Protein AF-A0A819ZE96-F1 (afdb_monomer_lite)

Sequence (297 aa):
MFPPDQVFGDEEMHATVRQNCMDYIVKNADFFRSYITEDFDHYVTRKRRQHCHGNHIEMIALSELYNRPIEVYEYSIEPINIVHGMYKTDNEPIRLSYHCGVHYNSIIDPWRPTAGHGLGFPDLEPGRAQESLIRTAVRQSEESHIERAMLDDKIAATDWEATQEELIQQVARESYLQWLCDANQQHKDNKTMPSSSSSPTSATTYERTANSNHGSSPRNLLPLRLDERKDCEFALPFNYECDPSSNPDLDDDDDSLMRQVLAISQIEYVETLKKQQKPPKSDDPDEPSSSSDTHLL

Organism: NCBI:txid392033

Radius of gyration: 46.24 Å; chains: 1; bounding box: 94×75×125 Å

Structure (mmCIF, N/CA/C/O backbone):
data_AF-A0A819ZE96-F1
#
_entry.id   AF-A0A819ZE96-F1
#
loop_
_atom_site.group_PDB
_atom_site.id
_atom_site.type_symbol
_atom_site.label_atom_id
_atom_site.label_alt_id
_atom_site.label_comp_id
_atom_site.label_asym_id
_atom_site.label_entity_id
_atom_site.label_seq_id
_atom_site.pdbx_PDB_ins_code
_atom_site.Cartn_x
_atom_site.Cartn_y
_atom_site.Cartn_z
_atom_site.occupancy
_atom_site.B_iso_or_equiv
_atom_site.auth_seq_id
_atom_site.auth_comp_id
_atom_site.auth_asym_id
_atom_site.auth_atom_id
_atom_site.pdbx_PDB_model_num
ATOM 1 N N . MET A 1 1 ? 17.474 2.505 -5.961 1.00 63.16 1 MET A N 1
ATOM 2 C CA . MET A 1 1 ? 16.608 1.399 -5.488 1.00 63.16 1 MET A CA 1
ATOM 3 C C . MET A 1 1 ? 15.182 1.906 -5.591 1.00 63.16 1 MET A C 1
ATOM 5 O O . MET A 1 1 ? 15.016 3.106 -5.431 1.00 63.16 1 MET A O 1
ATOM 9 N N . PHE A 1 2 ? 14.197 1.079 -5.939 1.00 77.75 2 PHE A N 1
ATOM 10 C CA . PHE A 1 2 ? 12.810 1.554 -5.983 1.00 77.75 2 PHE A CA 1
ATOM 11 C C . PHE A 1 2 ? 12.273 1.666 -4.545 1.00 77.75 2 PHE A C 1
ATOM 13 O O . PHE A 1 2 ? 12.430 0.687 -3.804 1.00 77.75 2 PHE A O 1
ATOM 20 N N . PRO A 1 3 ? 11.709 2.814 -4.130 1.00 79.50 3 PRO A N 1
ATOM 21 C CA . PRO A 1 3 ? 11.177 2.980 -2.783 1.00 79.50 3 PRO A CA 1
ATOM 22 C C . PRO A 1 3 ? 9.829 2.239 -2.623 1.00 79.50 3 PRO A C 1
ATOM 24 O O . PRO A 1 3 ? 8.888 2.518 -3.371 1.00 79.50 3 PRO A O 1
ATOM 27 N N . PRO A 1 4 ? 9.728 1.258 -1.704 1.00 86.00 4 PRO A N 1
ATOM 28 C CA . PRO A 1 4 ? 8.550 0.431 -1.461 1.00 86.00 4 PRO A CA 1
ATOM 29 C C . PRO A 1 4 ? 7.445 1.200 -0.739 1.00 86.00 4 PRO A C 1
ATOM 31 O O . PRO A 1 4 ? 6.301 0.762 -0.800 1.00 86.00 4 PRO A O 1
ATOM 34 N N . ASP A 1 5 ? 7.746 2.344 -0.119 1.00 85.06 5 ASP A N 1
ATOM 35 C CA . ASP A 1 5 ? 6.827 3.127 0.718 1.00 85.06 5 ASP A CA 1
ATOM 36 C C . ASP A 1 5 ? 5.534 3.478 -0.026 1.00 85.06 5 ASP A C 1
ATOM 38 O O . ASP A 1 5 ? 4.445 3.452 0.532 1.00 85.06 5 ASP A O 1
ATOM 42 N N . GLN A 1 6 ? 5.631 3.742 -1.330 1.00 85.69 6 GLN A N 1
ATOM 43 C CA . GLN A 1 6 ? 4.481 4.073 -2.181 1.00 85.69 6 GLN A CA 1
ATOM 44 C C . GLN A 1 6 ? 3.534 2.890 -2.425 1.00 85.69 6 GLN A C 1
ATOM 46 O O . GLN A 1 6 ? 2.388 3.086 -2.836 1.00 85.69 6 GLN A O 1
ATOM 51 N N . VAL A 1 7 ? 4.018 1.663 -2.233 1.00 85.25 7 VAL A N 1
ATOM 52 C CA . VAL A 1 7 ? 3.278 0.421 -2.479 1.00 85.25 7 VAL A CA 1
ATOM 53 C C . VAL A 1 7 ? 2.862 -0.219 -1.161 1.00 85.25 7 VAL A C 1
ATOM 55 O O . VAL A 1 7 ? 1.693 -0.546 -0.993 1.00 85.25 7 VAL A O 1
ATOM 58 N N . PHE A 1 8 ? 3.794 -0.369 -0.224 1.00 83.19 8 PHE A N 1
ATOM 59 C CA . PHE A 1 8 ? 3.584 -1.074 1.039 1.00 83.19 8 PHE A CA 1
ATOM 60 C C . PHE A 1 8 ? 3.418 -0.145 2.246 1.00 83.19 8 PHE A C 1
ATOM 62 O O . PHE A 1 8 ? 2.926 -0.596 3.272 1.00 83.19 8 PHE A O 1
ATOM 69 N N . GLY A 1 9 ? 3.783 1.136 2.137 1.00 84.06 9 GLY A N 1
ATOM 70 C CA . GLY A 1 9 ? 3.805 2.055 3.282 1.00 84.06 9 GLY A CA 1
ATOM 71 C C . GLY A 1 9 ? 4.975 1.827 4.244 1.00 84.06 9 GLY A C 1
ATOM 72 O O . GLY A 1 9 ? 4.993 2.431 5.309 1.00 84.06 9 GLY A O 1
ATOM 73 N N . ASP A 1 10 ? 5.928 0.969 3.872 1.00 82.88 10 ASP A N 1
ATOM 74 C CA . ASP A 1 10 ? 7.059 0.550 4.700 1.00 82.88 10 ASP A CA 1
ATOM 75 C C . ASP A 1 10 ? 8.340 0.495 3.855 1.00 82.88 10 ASP A C 1
ATOM 77 O O . ASP A 1 10 ? 8.364 -0.183 2.819 1.00 82.88 10 ASP A O 1
ATOM 81 N N . GLU A 1 11 ? 9.382 1.197 4.310 1.00 84.44 11 GLU A N 1
ATOM 82 C CA . GLU A 1 11 ? 10.692 1.279 3.659 1.00 84.44 11 GLU A CA 1
ATOM 83 C C . GLU A 1 11 ? 11.474 -0.036 3.736 1.00 84.44 11 GLU A C 1
ATOM 85 O O . GLU A 1 11 ? 12.235 -0.363 2.828 1.00 84.44 11 GLU A O 1
ATOM 90 N N . GLU A 1 12 ? 11.243 -0.885 4.736 1.00 86.50 12 GLU A N 1
ATOM 91 C CA . GLU A 1 12 ? 12.019 -2.119 4.903 1.00 86.50 12 GLU A CA 1
ATOM 92 C C . GLU A 1 12 ? 11.686 -3.183 3.835 1.00 86.50 12 GLU A C 1
ATOM 94 O O . GLU A 1 12 ? 12.474 -4.094 3.550 1.00 86.50 12 GLU A O 1
ATOM 99 N N . MET A 1 13 ? 10.565 -3.015 3.124 1.00 87.25 13 MET A N 1
ATOM 100 C CA . MET A 1 13 ? 10.035 -3.963 2.136 1.00 87.25 13 MET A CA 1
ATOM 101 C C . MET A 1 13 ? 10.738 -3.936 0.765 1.00 87.25 13 MET A C 1
ATOM 103 O O . MET A 1 13 ? 10.282 -4.568 -0.198 1.00 87.25 13 MET A O 1
ATOM 107 N N . HIS A 1 14 ? 11.887 -3.262 0.641 1.00 88.44 14 HIS A N 1
ATOM 108 C CA . HIS A 1 14 ? 12.635 -3.193 -0.618 1.00 88.44 14 HIS A CA 1
ATOM 109 C C . HIS A 1 14 ? 13.053 -4.574 -1.163 1.00 88.44 14 HIS A C 1
ATOM 111 O O . HIS A 1 14 ? 13.121 -4.761 -2.383 1.00 88.44 14 HIS A O 1
ATOM 117 N N . ALA A 1 15 ? 13.383 -5.528 -0.281 1.00 90.75 15 ALA A N 1
ATOM 118 C CA . ALA A 1 15 ? 13.793 -6.877 -0.684 1.00 90.75 15 ALA A CA 1
ATOM 119 C C . ALA A 1 15 ? 12.651 -7.605 -1.412 1.00 90.75 15 ALA A C 1
ATOM 121 O O . ALA A 1 15 ? 12.851 -8.168 -2.490 1.00 90.75 15 ALA A O 1
ATOM 122 N N . THR A 1 16 ? 11.438 -7.491 -0.871 1.00 91.06 16 THR A N 1
ATOM 123 C CA . THR A 1 16 ? 10.211 -8.058 -1.435 1.00 91.06 16 THR A CA 1
ATOM 124 C C . THR A 1 16 ? 9.883 -7.439 -2.791 1.00 91.06 16 THR A C 1
ATOM 126 O O . THR A 1 16 ? 9.687 -8.165 -3.764 1.00 91.06 16 THR A O 1
ATOM 129 N N . VAL A 1 17 ? 9.913 -6.102 -2.909 1.00 91.44 17 VAL A N 1
ATOM 130 C CA . VAL A 1 17 ? 9.699 -5.413 -4.200 1.00 91.44 17 VAL A CA 1
ATOM 131 C C . VAL A 1 17 ? 10.695 -5.895 -5.251 1.00 91.44 17 VAL A C 1
ATOM 133 O O . VAL A 1 17 ? 10.320 -6.161 -6.393 1.00 91.44 17 VAL A O 1
ATOM 136 N N . ARG A 1 18 ? 11.972 -6.019 -4.875 1.00 92.88 18 ARG A N 1
ATOM 137 C CA . ARG A 1 18 ? 13.033 -6.475 -5.777 1.00 92.88 18 ARG A CA 1
ATOM 138 C C . ARG A 1 18 ? 12.781 -7.898 -6.260 1.00 92.88 18 ARG A C 1
ATOM 140 O O . ARG A 1 18 ? 12.931 -8.161 -7.452 1.00 92.88 18 ARG A O 1
ATOM 147 N N . GLN A 1 19 ? 12.419 -8.800 -5.353 1.00 93.12 19 GLN A N 1
ATOM 148 C CA . GLN A 1 19 ? 12.125 -10.184 -5.699 1.00 93.12 19 GLN A CA 1
ATOM 149 C C . GLN A 1 19 ? 10.936 -10.266 -6.657 1.00 93.12 19 GLN A C 1
ATOM 151 O O . GLN A 1 19 ? 11.085 -10.812 -7.749 1.00 93.12 19 GLN A O 1
ATOM 156 N N . ASN A 1 20 ? 9.829 -9.604 -6.319 1.00 93.25 20 ASN A N 1
ATOM 157 C CA . ASN A 1 20 ? 8.621 -9.582 -7.141 1.00 93.25 20 ASN A CA 1
ATOM 158 C C . ASN A 1 20 ? 8.875 -8.984 -8.536 1.00 93.25 20 ASN A C 1
ATOM 160 O O . ASN A 1 20 ? 8.393 -9.510 -9.537 1.00 93.25 20 ASN A O 1
ATOM 164 N N . CYS A 1 21 ? 9.675 -7.915 -8.621 1.00 94.00 21 CYS A N 1
ATOM 165 C CA . CYS A 1 21 ? 10.073 -7.302 -9.890 1.00 94.00 21 CYS A CA 1
ATOM 166 C C . CYS A 1 21 ? 10.830 -8.290 -10.787 1.00 94.00 21 CYS A C 1
ATOM 168 O O . CYS A 1 21 ? 10.504 -8.451 -11.961 1.00 94.00 21 CYS A O 1
ATOM 170 N N . MET A 1 22 ? 11.826 -8.986 -10.233 1.00 94.81 22 MET A N 1
ATOM 171 C CA . MET A 1 22 ? 12.619 -9.949 -11.000 1.00 94.81 22 MET A CA 1
ATOM 172 C C . MET A 1 22 ? 11.807 -11.187 -11.381 1.00 94.81 22 MET A C 1
ATOM 174 O O . MET A 1 22 ? 11.976 -11.703 -12.481 1.00 94.81 22 MET A O 1
ATOM 178 N N . ASP A 1 23 ? 10.905 -11.642 -10.512 1.00 95.75 23 ASP A N 1
ATOM 179 C CA . ASP A 1 23 ? 9.973 -12.731 -10.816 1.00 95.75 23 ASP A CA 1
ATOM 180 C C . ASP A 1 23 ? 9.037 -12.351 -11.976 1.00 95.75 23 ASP A C 1
ATOM 182 O O . ASP A 1 23 ? 8.816 -13.157 -12.881 1.00 95.75 23 ASP A O 1
ATOM 186 N N . TYR A 1 24 ? 8.558 -11.102 -12.011 1.00 94.62 24 TYR A N 1
ATOM 187 C CA . TYR A 1 24 ? 7.750 -10.580 -13.115 1.00 94.62 24 TYR A CA 1
ATOM 188 C C . TYR A 1 24 ? 8.525 -10.511 -14.437 1.00 94.62 24 TYR A C 1
ATOM 190 O O . TYR A 1 24 ? 8.010 -10.922 -15.480 1.00 94.62 24 TYR A O 1
ATOM 198 N N . ILE A 1 25 ? 9.772 -10.033 -14.399 1.00 94.38 25 ILE A N 1
ATOM 199 C CA . ILE A 1 25 ? 10.642 -9.962 -15.582 1.00 94.38 25 ILE A CA 1
ATOM 200 C C . ILE A 1 25 ? 10.912 -11.364 -16.137 1.00 94.38 25 ILE A C 1
ATOM 202 O O . ILE A 1 25 ? 10.824 -11.567 -17.344 1.00 94.38 25 ILE A O 1
ATOM 206 N N . VAL A 1 26 ? 11.193 -12.343 -15.269 1.00 96.00 26 VAL A N 1
ATOM 207 C CA . VAL A 1 26 ? 11.397 -13.746 -15.670 1.00 96.00 26 VAL A CA 1
ATOM 208 C C . VAL A 1 26 ? 10.125 -14.339 -16.272 1.00 96.00 26 VAL A C 1
ATOM 210 O O . VAL A 1 26 ? 10.192 -15.024 -17.290 1.00 96.00 26 VAL A O 1
ATOM 213 N N . LYS A 1 27 ? 8.957 -14.050 -15.690 1.00 95.88 27 LYS A N 1
ATOM 214 C CA . LYS A 1 27 ? 7.668 -14.525 -16.209 1.00 95.88 27 LYS A CA 1
ATOM 215 C C . LYS A 1 27 ? 7.363 -13.990 -17.613 1.00 95.88 27 LYS A C 1
ATOM 217 O O . LYS A 1 27 ? 6.751 -14.698 -18.403 1.00 95.88 27 LYS A O 1
ATOM 222 N N . ASN A 1 28 ? 7.807 -12.772 -17.923 1.00 93.75 28 ASN A N 1
ATOM 223 C CA . ASN A 1 28 ? 7.604 -12.108 -19.213 1.00 93.75 28 ASN A CA 1
ATOM 224 C C . ASN A 1 28 ? 8.921 -11.965 -20.000 1.00 93.75 28 ASN A C 1
ATOM 226 O O . ASN A 1 28 ? 9.148 -10.957 -20.675 1.00 93.75 28 ASN A O 1
ATOM 230 N N . ALA A 1 29 ? 9.805 -12.965 -19.899 1.00 94.00 29 ALA A N 1
ATOM 231 C CA . ALA A 1 29 ? 11.161 -12.900 -20.444 1.00 94.00 29 ALA A CA 1
ATOM 232 C C . ALA A 1 29 ? 11.197 -12.546 -21.938 1.00 94.00 29 ALA A C 1
ATOM 234 O O . ALA A 1 29 ? 12.055 -11.770 -22.349 1.00 94.00 29 ALA A O 1
ATOM 235 N N . ASP A 1 30 ? 10.250 -13.047 -22.736 1.00 92.94 30 ASP A N 1
ATOM 236 C CA . ASP A 1 30 ? 10.189 -12.797 -24.182 1.00 92.94 30 ASP A CA 1
ATOM 237 C C . ASP A 1 30 ? 10.106 -11.303 -24.525 1.00 92.94 30 ASP A C 1
ATOM 239 O O . ASP A 1 30 ? 10.733 -10.854 -25.483 1.00 92.94 30 ASP A O 1
ATOM 243 N N . PHE A 1 31 ? 9.385 -10.522 -23.714 1.00 92.06 31 PHE A N 1
ATOM 244 C CA . PHE A 1 31 ? 9.276 -9.074 -23.880 1.00 92.06 31 PHE A CA 1
ATOM 245 C C . PHE A 1 31 ? 10.531 -8.357 -23.377 1.00 92.06 31 PHE A C 1
ATOM 247 O O . PHE A 1 31 ? 11.119 -7.547 -24.085 1.00 92.06 31 PHE A O 1
ATOM 254 N N . PHE A 1 32 ? 10.985 -8.664 -22.159 1.00 92.62 32 PHE A N 1
ATOM 255 C CA . PHE A 1 32 ? 12.100 -7.934 -21.547 1.00 92.62 32 PHE A CA 1
ATOM 256 C C . PHE A 1 32 ? 13.454 -8.238 -22.193 1.00 92.62 32 PHE A C 1
ATOM 258 O O . PHE A 1 32 ? 14.341 -7.382 -22.198 1.00 92.62 32 PHE A O 1
ATOM 265 N N . ARG A 1 33 ? 13.619 -9.421 -22.793 1.00 93.38 33 ARG A N 1
ATOM 266 C CA . ARG A 1 33 ? 14.872 -9.844 -23.425 1.00 93.38 33 ARG A CA 1
ATOM 267 C C . ARG A 1 33 ? 15.298 -8.939 -24.578 1.00 93.38 33 ARG A C 1
ATOM 269 O O . ARG A 1 33 ? 16.495 -8.755 -24.758 1.00 93.38 33 ARG A O 1
ATOM 276 N N . SER A 1 34 ? 14.368 -8.336 -25.323 1.00 93.00 34 SER A N 1
ATOM 277 C CA . SER A 1 34 ? 14.722 -7.396 -26.400 1.00 93.00 34 SER A CA 1
ATOM 278 C C . SER A 1 34 ? 15.277 -6.062 -25.898 1.00 93.00 34 SER A C 1
ATOM 280 O O . SER A 1 34 ? 15.930 -5.352 -26.659 1.00 93.00 34 SER A O 1
ATOM 282 N N . TYR A 1 35 ? 15.024 -5.712 -24.634 1.00 91.38 35 TYR A N 1
ATOM 283 C CA . TYR A 1 35 ? 15.464 -4.453 -24.024 1.00 91.38 35 TYR A CA 1
ATOM 284 C C . TYR A 1 35 ? 16.719 -4.612 -23.152 1.00 91.38 35 TYR A C 1
ATOM 286 O O . TYR A 1 35 ? 17.325 -3.614 -22.762 1.00 91.38 35 TYR A O 1
ATOM 294 N N . ILE A 1 36 ? 17.125 -5.849 -22.853 1.00 93.69 36 ILE A N 1
ATOM 295 C CA . ILE A 1 36 ? 18.320 -6.163 -22.064 1.00 93.69 36 ILE A CA 1
ATOM 296 C C . ILE A 1 36 ? 19.484 -6.433 -23.023 1.00 93.69 36 ILE A C 1
ATOM 298 O O . ILE A 1 36 ? 19.419 -7.310 -23.876 1.00 93.69 36 ILE A O 1
ATOM 302 N N . THR A 1 37 ? 20.567 -5.668 -22.882 1.00 91.69 37 THR A N 1
ATOM 303 C CA . THR A 1 37 ? 21.742 -5.745 -23.770 1.00 91.69 37 THR A CA 1
ATOM 304 C C . THR A 1 37 ? 22.772 -6.799 -23.358 1.00 91.69 37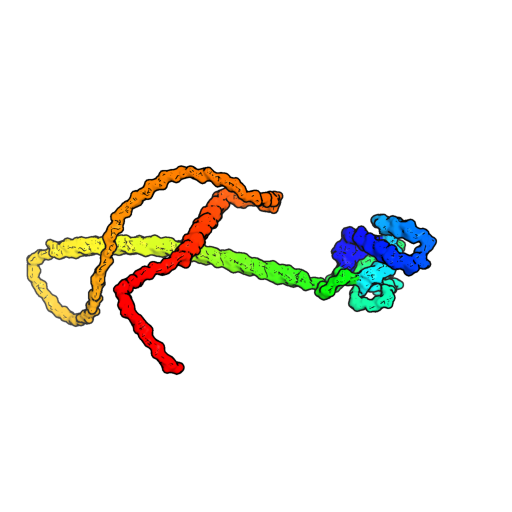 THR A C 1
ATOM 306 O O . THR A 1 37 ? 23.728 -7.039 -24.094 1.00 91.69 37 THR A O 1
ATOM 309 N N . GLU A 1 38 ? 22.607 -7.420 -22.191 1.00 93.06 38 GLU A N 1
ATOM 310 C CA . GLU A 1 38 ? 23.472 -8.482 -21.670 1.00 93.06 38 GLU A CA 1
ATOM 311 C C . GLU A 1 38 ? 22.752 -9.841 -21.641 1.00 93.06 38 GLU A C 1
ATOM 313 O O . GLU A 1 38 ? 21.590 -9.954 -22.031 1.00 93.06 38 GLU A O 1
ATOM 318 N N . ASP A 1 39 ? 23.439 -10.883 -21.169 1.00 95.38 39 ASP A N 1
ATOM 319 C CA . ASP A 1 39 ? 22.808 -12.184 -20.948 1.00 95.38 39 ASP A CA 1
ATOM 320 C C . ASP A 1 39 ? 21.668 -12.092 -19.914 1.00 95.38 39 ASP A C 1
ATOM 322 O O . ASP A 1 39 ? 21.837 -11.541 -18.824 1.00 95.38 39 ASP A O 1
ATOM 326 N N . PHE A 1 40 ? 20.498 -12.629 -20.265 1.00 94.94 40 PHE A N 1
ATOM 327 C CA . PHE A 1 40 ? 19.271 -12.457 -19.485 1.00 94.94 40 PHE A CA 1
ATOM 328 C C . PHE A 1 40 ? 19.377 -13.078 -18.085 1.00 94.94 40 PHE A C 1
ATOM 330 O O . PHE A 1 40 ? 19.015 -12.447 -17.090 1.00 94.94 40 PHE A O 1
ATOM 337 N N . ASP A 1 41 ? 19.927 -14.285 -17.983 1.00 95.19 41 ASP A N 1
ATOM 338 C CA . ASP A 1 41 ? 20.042 -14.989 -16.704 1.00 95.19 41 ASP A CA 1
ATOM 339 C C . ASP A 1 41 ? 21.073 -14.309 -15.792 1.00 95.19 41 ASP A C 1
ATOM 341 O O . ASP A 1 41 ? 20.857 -14.150 -14.580 1.00 95.19 41 ASP A O 1
ATOM 345 N N . HIS A 1 42 ? 22.169 -13.816 -16.378 1.00 95.19 42 HIS A N 1
ATOM 346 C CA . HIS A 1 42 ? 23.143 -12.989 -15.673 1.00 95.19 42 HIS A CA 1
ATOM 347 C C . HIS A 1 42 ? 22.532 -11.670 -15.168 1.00 95.19 42 HIS A C 1
ATOM 349 O O . HIS A 1 42 ? 22.741 -11.295 -14.006 1.00 95.19 42 HIS A O 1
ATOM 355 N N . TYR A 1 43 ? 21.737 -10.992 -16.003 1.00 95.00 43 TYR A N 1
ATOM 356 C CA . TYR A 1 43 ? 21.022 -9.765 -15.648 1.00 95.00 43 TYR A CA 1
ATOM 357 C C . TYR A 1 43 ? 20.127 -9.974 -14.423 1.00 95.00 43 TYR A C 1
ATOM 359 O O . TYR A 1 43 ? 20.266 -9.263 -13.421 1.00 95.00 43 TYR A O 1
ATOM 367 N N . VAL A 1 44 ? 19.257 -10.988 -14.470 1.00 94.81 44 VAL A N 1
ATOM 368 C CA . VAL A 1 44 ? 18.313 -11.313 -13.390 1.00 94.81 44 VAL A CA 1
ATOM 369 C C . VAL A 1 44 ? 19.065 -11.648 -12.102 1.00 94.81 44 VAL A C 1
ATOM 371 O O . VAL A 1 44 ? 18.774 -11.087 -11.042 1.00 94.81 44 VAL A O 1
ATOM 374 N N . THR A 1 45 ? 20.084 -12.507 -12.180 1.00 94.69 45 THR A N 1
ATOM 375 C CA . THR A 1 45 ? 20.880 -12.918 -11.011 1.00 94.69 45 THR A CA 1
ATOM 376 C C . THR A 1 45 ? 21.562 -11.725 -10.342 1.00 94.69 45 THR A C 1
ATOM 378 O O . THR A 1 45 ? 21.591 -11.612 -9.113 1.00 94.69 45 THR A O 1
ATOM 381 N N . ARG A 1 46 ? 22.095 -10.792 -11.136 1.00 94.62 46 ARG A N 1
ATOM 382 C CA . ARG A 1 46 ? 22.733 -9.575 -10.631 1.00 94.62 46 ARG A CA 1
ATOM 383 C C . ARG A 1 46 ? 21.719 -8.622 -10.002 1.00 94.62 46 ARG A C 1
ATOM 385 O O . ARG A 1 46 ? 21.987 -8.080 -8.928 1.00 94.62 46 ARG A O 1
ATOM 392 N N . LYS A 1 47 ? 20.561 -8.432 -10.636 1.00 94.19 47 LYS A N 1
ATOM 393 C CA . LYS A 1 47 ? 19.511 -7.508 -10.185 1.00 94.19 47 LYS A CA 1
ATOM 394 C C . LYS A 1 47 ? 18.762 -7.982 -8.936 1.00 94.19 47 LYS A C 1
ATOM 396 O O . LYS A 1 47 ? 18.299 -7.136 -8.168 1.00 94.19 47 LYS A O 1
ATOM 401 N N . ARG A 1 48 ? 18.734 -9.291 -8.653 1.00 93.69 48 ARG A N 1
ATOM 402 C CA . ARG A 1 48 ? 18.224 -9.850 -7.384 1.00 93.69 48 ARG A CA 1
ATOM 403 C C . ARG A 1 48 ? 19.060 -9.482 -6.150 1.00 93.69 48 ARG A C 1
ATOM 405 O O . ARG A 1 48 ? 18.559 -9.584 -5.037 1.00 93.69 48 ARG A O 1
ATOM 412 N N . ARG A 1 49 ? 20.304 -9.016 -6.306 1.00 92.44 49 ARG A N 1
ATOM 413 C CA . ARG A 1 49 ? 21.167 -8.627 -5.172 1.00 92.44 49 ARG A CA 1
ATOM 414 C C . ARG A 1 49 ? 20.727 -7.298 -4.550 1.00 92.44 49 ARG A C 1
ATOM 416 O O . ARG A 1 49 ? 20.489 -6.333 -5.274 1.00 92.44 49 ARG A O 1
ATOM 423 N N . GLN A 1 50 ? 20.734 -7.208 -3.217 1.00 86.00 50 GLN A N 1
ATOM 424 C CA . GLN A 1 50 ? 20.213 -6.058 -2.456 1.00 86.00 50 GLN A CA 1
ATOM 425 C C . GLN A 1 50 ? 20.839 -4.703 -2.833 1.00 86.00 50 GLN A C 1
ATOM 427 O O . GLN A 1 50 ? 20.144 -3.691 -2.856 1.00 86.00 50 GLN A O 1
ATOM 432 N N . HIS A 1 51 ? 22.122 -4.678 -3.198 1.00 85.75 51 HIS A N 1
ATOM 433 C CA . HIS A 1 51 ? 22.860 -3.446 -3.516 1.00 85.75 51 HIS A CA 1
ATOM 434 C C . HIS A 1 51 ? 22.845 -3.072 -5.008 1.00 85.75 51 HIS A C 1
ATOM 436 O O . HIS A 1 51 ? 23.544 -2.151 -5.427 1.00 85.75 51 HIS A O 1
ATOM 442 N N . CYS A 1 52 ? 22.079 -3.783 -5.844 1.00 90.06 52 CYS A N 1
ATOM 443 C CA . CYS A 1 52 ? 21.972 -3.440 -7.259 1.00 90.06 52 CYS A CA 1
ATOM 444 C C . CYS A 1 52 ? 20.926 -2.335 -7.475 1.00 90.06 52 CYS A C 1
ATOM 446 O O . CYS A 1 52 ? 19.800 -2.427 -6.978 1.00 90.06 52 CYS A O 1
ATOM 448 N N . HIS A 1 53 ? 21.274 -1.298 -8.236 1.00 88.38 53 HIS A N 1
ATOM 449 C CA . HIS A 1 53 ? 20.359 -0.205 -8.557 1.00 88.38 53 HIS A CA 1
ATOM 450 C C . HIS A 1 53 ? 19.333 -0.639 -9.612 1.00 88.38 53 HIS A C 1
ATOM 452 O O . HIS A 1 53 ? 19.658 -1.365 -10.556 1.00 88.38 53 HIS A O 1
ATOM 458 N N . GLY A 1 54 ? 18.087 -0.205 -9.427 1.00 88.31 54 GLY A N 1
ATOM 459 C CA . GLY A 1 54 ? 17.032 -0.317 -10.432 1.00 88.31 54 GLY A CA 1
ATOM 460 C C . GLY A 1 54 ? 17.158 0.804 -11.462 1.00 88.31 54 GLY A C 1
ATOM 461 O O . GLY A 1 54 ? 17.548 1.916 -11.112 1.00 88.31 54 GLY A O 1
ATOM 462 N N . ASN A 1 55 ? 16.833 0.482 -12.706 1.00 89.75 55 ASN A N 1
ATOM 463 C CA . ASN A 1 55 ? 16.850 1.347 -13.876 1.00 89.75 55 ASN A CA 1
ATOM 464 C C . ASN A 1 55 ? 15.438 1.399 -14.489 1.00 89.75 55 ASN A C 1
ATOM 466 O O . ASN A 1 55 ? 14.466 0.909 -13.917 1.00 89.75 55 ASN A O 1
ATOM 470 N N . HIS A 1 56 ? 15.331 1.959 -15.693 1.00 89.44 56 HIS A N 1
ATOM 471 C CA . HIS A 1 56 ? 14.064 2.107 -16.406 1.00 89.44 56 HIS A CA 1
ATOM 472 C C . HIS A 1 56 ? 13.333 0.783 -16.684 1.00 89.44 56 HIS A C 1
ATOM 474 O O . HIS A 1 56 ? 12.114 0.740 -16.570 1.00 89.44 56 HIS A O 1
ATOM 480 N N . ILE A 1 57 ? 14.058 -0.311 -16.951 1.00 91.75 57 ILE A N 1
ATOM 481 C CA . ILE A 1 57 ? 13.457 -1.642 -17.154 1.00 91.75 57 ILE A CA 1
ATOM 482 C C . ILE A 1 57 ? 12.707 -2.100 -15.898 1.00 91.75 57 ILE A C 1
ATOM 484 O O . ILE A 1 57 ? 11.574 -2.562 -15.991 1.00 91.75 57 ILE A O 1
ATOM 488 N N . GLU A 1 58 ? 13.309 -1.922 -14.718 1.00 92.31 58 GLU A N 1
ATOM 489 C CA . GLU A 1 58 ? 12.638 -2.242 -13.456 1.00 92.31 58 GLU A CA 1
ATOM 490 C C . GLU A 1 58 ? 11.423 -1.347 -13.219 1.00 92.31 58 GLU A C 1
ATOM 492 O O . GLU A 1 58 ? 10.411 -1.838 -12.737 1.00 92.31 58 GLU A O 1
ATOM 497 N N . MET A 1 59 ? 11.496 -0.057 -13.567 1.00 91.06 59 MET A N 1
ATOM 498 C CA . MET A 1 59 ? 10.342 0.839 -13.441 1.00 91.06 59 MET A CA 1
ATOM 499 C C . MET A 1 59 ? 9.175 0.363 -14.312 1.00 91.06 59 MET A C 1
ATOM 501 O O . MET A 1 59 ? 8.064 0.269 -13.811 1.00 91.06 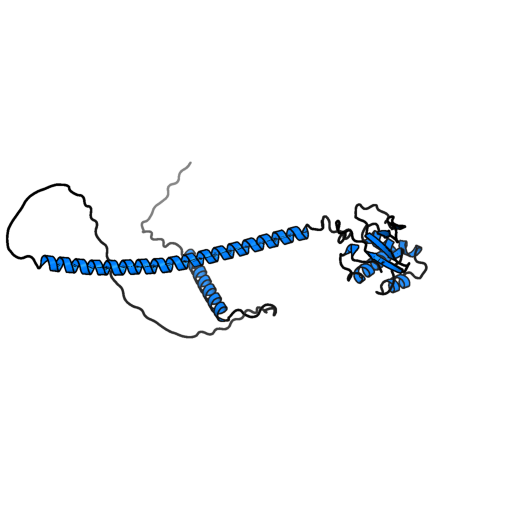59 MET A O 1
ATOM 505 N N . ILE A 1 60 ? 9.425 -0.023 -15.566 1.00 90.81 60 ILE A N 1
ATOM 506 C CA . ILE A 1 60 ? 8.387 -0.583 -16.448 1.00 90.81 60 ILE A CA 1
ATOM 507 C C . ILE A 1 60 ? 7.810 -1.879 -15.861 1.00 90.81 60 ILE A C 1
ATOM 509 O O . ILE A 1 60 ? 6.599 -2.041 -15.773 1.00 90.81 60 ILE A O 1
ATOM 513 N N . ALA A 1 61 ? 8.667 -2.794 -15.405 1.00 91.88 61 ALA A N 1
ATOM 514 C CA . ALA A 1 61 ? 8.205 -4.040 -14.799 1.00 91.88 61 ALA A CA 1
ATOM 515 C C . ALA A 1 61 ? 7.340 -3.792 -13.551 1.00 91.88 61 ALA A C 1
ATOM 517 O O . ALA A 1 61 ? 6.350 -4.484 -13.335 1.00 91.88 61 ALA A O 1
ATOM 518 N N . LEU A 1 62 ? 7.697 -2.802 -12.730 1.00 90.81 62 LEU A N 1
ATOM 519 C CA . LEU A 1 62 ? 6.956 -2.449 -11.521 1.00 90.81 62 LEU A CA 1
ATOM 520 C C . LEU A 1 62 ? 5.644 -1.715 -11.812 1.00 90.81 62 LEU A C 1
ATOM 522 O O . LEU A 1 62 ? 4.668 -1.952 -11.099 1.00 90.81 62 LEU A O 1
ATOM 526 N N . SER A 1 63 ? 5.592 -0.858 -12.838 1.00 90.00 63 SER A N 1
ATOM 527 C CA . SER A 1 63 ? 4.345 -0.191 -13.227 1.00 90.00 63 SER A CA 1
ATOM 528 C C . SER A 1 63 ? 3.313 -1.198 -13.728 1.00 90.00 63 SER A C 1
ATOM 530 O O . SER A 1 63 ? 2.137 -1.098 -13.377 1.00 90.00 63 SER A O 1
ATOM 532 N N . GLU A 1 64 ? 3.749 -2.208 -14.485 1.00 89.06 64 GLU A N 1
ATOM 533 C CA . GLU A 1 64 ? 2.882 -3.293 -14.944 1.00 89.06 64 GLU A CA 1
ATOM 534 C C . GLU A 1 64 ? 2.511 -4.261 -13.816 1.00 89.06 64 GLU A C 1
ATOM 536 O O . GLU A 1 64 ? 1.348 -4.646 -13.703 1.00 89.06 64 GLU A O 1
ATOM 541 N N . LEU A 1 65 ? 3.461 -4.616 -12.946 1.00 89.75 65 LEU A N 1
ATOM 542 C CA . LEU A 1 65 ? 3.218 -5.516 -11.817 1.00 89.75 65 LEU A CA 1
ATOM 543 C C . LEU A 1 65 ? 2.183 -4.951 -10.835 1.00 89.75 65 LEU A C 1
ATOM 545 O O . LEU A 1 65 ? 1.290 -5.681 -10.410 1.00 89.75 65 LEU A O 1
ATOM 549 N N . TYR A 1 66 ? 2.302 -3.671 -10.471 1.00 87.19 66 TYR A N 1
ATOM 550 C CA . TYR A 1 66 ? 1.373 -3.008 -9.548 1.00 87.19 66 TYR A CA 1
ATOM 551 C C . TYR A 1 66 ? 0.214 -2.312 -10.256 1.00 87.19 66 TYR A C 1
ATOM 553 O O . TYR A 1 66 ? -0.618 -1.691 -9.598 1.00 87.19 66 TYR A O 1
ATOM 561 N N . ASN A 1 67 ? 0.142 -2.400 -11.585 1.00 87.25 67 ASN A N 1
ATOM 562 C CA . ASN A 1 67 ? -0.910 -1.791 -12.391 1.00 87.25 67 ASN A CA 1
ATOM 563 C C . ASN A 1 67 ? -1.117 -0.293 -12.060 1.00 87.25 67 ASN A C 1
ATOM 565 O O . ASN A 1 67 ? -2.245 0.191 -11.884 1.00 87.25 67 ASN A O 1
ATOM 569 N N . ARG A 1 68 ? -0.003 0.434 -11.909 1.00 87.25 68 ARG A N 1
ATOM 570 C CA . ARG A 1 68 ? 0.057 1.846 -11.503 1.00 87.25 68 ARG A CA 1
ATOM 571 C C . ARG A 1 68 ? 1.071 2.603 -12.362 1.00 87.25 68 ARG A C 1
ATOM 573 O O . ARG A 1 68 ? 2.198 2.125 -12.497 1.00 87.25 68 ARG A O 1
ATOM 580 N N . PRO A 1 69 ? 0.719 3.779 -12.911 1.00 89.31 69 PRO A N 1
ATOM 581 C CA . PRO A 1 69 ? 1.697 4.630 -13.582 1.00 89.31 69 PRO A CA 1
ATOM 582 C C . PRO A 1 69 ? 2.795 5.062 -12.606 1.00 89.31 69 PRO A C 1
ATOM 584 O O . PRO A 1 69 ? 2.518 5.272 -11.429 1.00 89.31 69 PRO A O 1
ATOM 587 N N . ILE A 1 70 ? 4.032 5.214 -13.079 1.00 90.75 70 ILE A N 1
ATOM 588 C CA . ILE A 1 70 ? 5.130 5.789 -12.290 1.00 90.75 70 ILE A CA 1
ATOM 589 C C . ILE A 1 70 ? 5.465 7.167 -12.851 1.00 90.75 70 ILE A C 1
ATOM 591 O O . ILE A 1 70 ? 5.832 7.294 -14.018 1.00 90.75 70 ILE A O 1
ATOM 595 N N . GLU A 1 71 ? 5.379 8.185 -12.004 1.00 91.62 71 GLU A N 1
ATOM 596 C CA . GLU A 1 71 ? 5.735 9.566 -12.320 1.00 91.62 71 GLU A CA 1
ATOM 597 C C . GLU A 1 71 ? 7.076 9.901 -11.668 1.00 91.62 71 GLU A C 1
ATOM 599 O O . GLU A 1 71 ? 7.235 9.779 -10.452 1.00 91.62 71 GLU A O 1
ATOM 604 N N . VAL A 1 72 ? 8.050 10.321 -12.475 1.00 91.94 72 VAL A N 1
ATOM 605 C CA . VAL A 1 72 ? 9.381 10.713 -12.000 1.00 91.94 72 VAL A CA 1
ATOM 606 C C . VAL A 1 72 ? 9.542 12.224 -12.115 1.00 91.94 72 VAL A C 1
ATOM 608 O O . VAL A 1 72 ? 9.478 12.779 -13.212 1.00 91.94 72 VAL A O 1
ATOM 611 N N . TYR A 1 73 ? 9.796 12.877 -10.986 1.00 91.25 73 TYR A N 1
ATOM 612 C CA . TYR A 1 73 ? 10.002 14.317 -10.858 1.00 91.25 73 TYR A CA 1
ATOM 613 C C . TYR A 1 73 ? 11.473 14.628 -10.591 1.00 91.25 73 TYR A C 1
ATOM 615 O O . TYR A 1 73 ? 12.129 13.940 -9.814 1.00 91.25 73 TYR A O 1
ATOM 623 N N . GLU A 1 74 ? 11.994 15.701 -11.171 1.00 91.75 74 GLU A N 1
ATOM 624 C CA . GLU A 1 74 ? 13.354 16.181 -10.910 1.00 91.75 74 GLU A CA 1
ATOM 625 C C . GLU A 1 74 ? 13.325 17.709 -10.885 1.00 91.75 74 GLU A C 1
ATOM 627 O O . GLU A 1 74 ? 13.098 18.350 -11.907 1.00 91.75 74 GLU A O 1
ATOM 632 N N . TYR A 1 75 ? 13.496 18.280 -9.687 1.00 86.75 75 TYR A N 1
ATOM 633 C CA . TYR A 1 75 ? 13.557 19.726 -9.408 1.00 86.75 75 TYR A CA 1
ATOM 634 C C . TYR A 1 75 ? 12.497 20.599 -10.125 1.00 86.75 75 TYR A C 1
ATOM 636 O O . TYR A 1 75 ? 12.708 21.793 -10.329 1.00 86.75 75 TYR A O 1
ATOM 644 N N . SER A 1 76 ? 11.354 20.014 -10.490 1.00 89.38 76 SER A N 1
ATOM 645 C CA . SER A 1 76 ? 10.262 20.631 -11.243 1.00 89.38 76 SER A CA 1
ATOM 646 C C . SER A 1 76 ? 8.919 20.078 -10.765 1.00 89.38 76 SER A C 1
ATOM 648 O O . SER A 1 76 ? 8.853 19.008 -10.159 1.00 89.38 76 SER A O 1
ATOM 650 N N . ILE A 1 77 ? 7.852 20.829 -11.037 1.00 84.75 77 ILE A N 1
ATOM 651 C CA . ILE A 1 77 ? 6.463 20.468 -10.715 1.00 84.75 77 ILE A CA 1
ATOM 652 C C . ILE A 1 77 ? 5.883 19.536 -11.790 1.00 84.75 77 ILE A C 1
ATOM 654 O O . ILE A 1 77 ? 4.954 18.782 -11.522 1.00 84.75 77 ILE A O 1
ATOM 658 N N . GLU A 1 78 ? 6.437 19.563 -13.002 1.00 87.75 78 GLU A N 1
ATOM 659 C CA . GLU A 1 78 ? 6.029 18.674 -14.089 1.00 87.75 78 GLU A CA 1
ATOM 660 C C . GLU A 1 78 ? 6.873 17.388 -14.075 1.00 87.75 78 GLU A C 1
ATOM 662 O O . GLU A 1 78 ? 8.098 17.466 -13.908 1.00 87.75 78 GLU A O 1
ATOM 667 N N . PRO A 1 79 ? 6.255 16.203 -14.241 1.00 86.69 79 PRO A N 1
ATOM 668 C CA . PRO A 1 79 ? 6.987 14.946 -14.280 1.00 86.69 79 PRO A CA 1
ATOM 669 C C . PRO A 1 79 ? 7.830 14.869 -15.556 1.00 86.69 79 PRO A C 1
ATOM 671 O O . PRO A 1 79 ? 7.346 15.106 -16.661 1.00 86.69 79 PRO A O 1
ATOM 674 N N . ILE A 1 80 ? 9.097 14.489 -15.409 1.00 85.50 80 ILE A N 1
ATOM 675 C CA . ILE A 1 80 ? 10.018 14.310 -16.539 1.00 85.50 80 ILE A CA 1
ATOM 676 C C . ILE A 1 80 ? 9.696 13.031 -17.304 1.00 85.50 80 ILE A C 1
ATOM 678 O O . ILE A 1 80 ? 9.842 12.971 -18.524 1.00 85.50 80 ILE A O 1
ATOM 682 N N . ASN A 1 81 ? 9.278 11.989 -16.587 1.00 80.25 81 ASN A N 1
ATOM 683 C CA . ASN A 1 81 ? 8.947 10.707 -17.182 1.00 80.25 81 ASN A CA 1
ATOM 684 C C . ASN A 1 81 ? 7.674 10.151 -16.549 1.00 80.25 81 ASN A C 1
ATOM 686 O O . ASN A 1 81 ? 7.559 10.101 -15.324 1.00 80.25 81 ASN A O 1
ATOM 690 N N . ILE A 1 82 ? 6.746 9.725 -17.401 1.00 82.12 82 ILE A N 1
ATOM 691 C CA . ILE A 1 82 ? 5.538 9.007 -17.009 1.00 82.12 82 ILE A CA 1
ATOM 692 C C . ILE A 1 82 ? 5.661 7.615 -17.615 1.00 82.12 82 ILE A C 1
ATOM 694 O O . ILE A 1 82 ? 5.476 7.421 -18.817 1.00 82.12 82 ILE A O 1
ATOM 698 N N . VAL A 1 83 ? 6.008 6.646 -16.773 1.00 80.50 83 VAL A N 1
ATOM 699 C CA . VAL A 1 83 ? 6.095 5.244 -17.169 1.00 80.50 83 VAL A CA 1
ATOM 700 C C . VAL A 1 83 ? 4.726 4.626 -16.971 1.00 80.50 83 VAL A C 1
ATOM 702 O O . VAL A 1 83 ? 4.269 4.440 -15.844 1.00 80.50 83 VAL A O 1
ATOM 705 N N . HIS A 1 84 ? 4.070 4.307 -18.079 1.00 75.56 84 HIS A N 1
ATOM 706 C CA . HIS A 1 84 ? 2.741 3.717 -18.079 1.00 75.56 84 HIS A CA 1
ATOM 707 C C . HIS A 1 84 ? 2.774 2.362 -18.782 1.00 75.56 84 HIS A C 1
ATOM 709 O O . HIS A 1 84 ? 3.411 2.227 -19.826 1.00 75.56 84 HIS A O 1
ATOM 715 N N . GLY A 1 85 ? 2.111 1.360 -18.200 1.00 66.62 85 GLY A N 1
ATOM 716 C CA . GLY A 1 85 ? 1.934 0.057 -18.845 1.00 66.62 85 GLY A CA 1
ATOM 717 C C . GLY A 1 85 ? 1.007 0.145 -20.063 1.00 66.62 85 GLY A C 1
ATOM 718 O O . GLY A 1 85 ? 0.471 1.201 -20.393 1.00 66.62 85 GLY A O 1
ATOM 719 N N . MET A 1 86 ? 0.755 -0.978 -20.735 1.00 64.44 86 MET A N 1
ATOM 720 C CA . MET A 1 86 ? -0.135 -1.008 -21.912 1.00 64.44 86 MET A CA 1
ATOM 721 C C . MET A 1 86 ? -1.591 -0.574 -21.619 1.00 64.44 86 MET A C 1
ATOM 723 O O . MET A 1 86 ? -2.311 -0.182 -22.538 1.00 64.44 86 MET A O 1
ATOM 727 N N . TYR A 1 87 ? -2.036 -0.609 -20.357 1.00 65.81 87 TYR A N 1
ATOM 728 C CA . TYR A 1 87 ? -3.427 -0.365 -19.956 1.00 65.81 87 TYR A CA 1
ATOM 729 C C . TYR A 1 87 ? -3.552 0.876 -19.083 1.00 65.81 87 TYR A C 1
ATOM 731 O O . TYR A 1 87 ? -2.837 1.001 -18.095 1.00 65.81 87 TYR A O 1
ATOM 739 N N . LYS A 1 88 ? -4.467 1.799 -19.416 1.00 63.72 88 LYS A N 1
ATOM 740 C CA . LYS A 1 88 ? -4.839 2.917 -18.529 1.00 63.72 88 LYS A CA 1
ATOM 741 C C . LYS A 1 88 ? -5.543 2.380 -17.292 1.00 63.72 88 LYS A C 1
ATOM 743 O O . LYS A 1 88 ? -6.471 1.587 -17.413 1.00 63.72 88 LYS A O 1
ATOM 748 N N . THR A 1 89 ? -5.077 2.813 -16.131 1.00 68.25 89 THR A N 1
ATOM 749 C CA . THR A 1 89 ? -5.633 2.435 -14.838 1.00 68.25 89 THR A CA 1
ATOM 750 C C . THR A 1 89 ? -6.113 3.693 -14.138 1.00 68.25 89 THR A C 1
ATOM 752 O O . THR A 1 89 ? -5.490 4.745 -14.262 1.00 68.25 89 THR A O 1
ATOM 755 N N . ASP A 1 90 ? -7.217 3.577 -13.403 1.00 72.50 90 ASP A N 1
ATOM 756 C CA . ASP A 1 90 ? -7.739 4.660 -12.559 1.00 72.50 90 ASP A CA 1
ATOM 757 C C . ASP A 1 90 ? -7.003 4.727 -11.204 1.00 72.50 90 ASP A C 1
ATOM 759 O O . ASP A 1 90 ? -7.366 5.501 -10.318 1.00 72.50 90 ASP A O 1
ATOM 763 N N . ASN A 1 91 ? -5.965 3.899 -11.027 1.00 78.75 91 ASN A N 1
ATOM 764 C CA . ASN A 1 91 ? -5.156 3.862 -9.820 1.00 78.75 91 ASN A CA 1
ATOM 765 C C . ASN A 1 91 ? -4.226 5.075 -9.757 1.00 78.75 91 ASN A C 1
ATOM 767 O O . ASN A 1 91 ? -3.631 5.479 -10.756 1.00 78.75 91 ASN A O 1
ATOM 771 N N . GLU A 1 92 ? -4.027 5.590 -8.547 1.00 83.94 92 GLU A N 1
ATOM 772 C CA . GLU A 1 92 ? -3.131 6.718 -8.325 1.00 83.94 92 GLU A CA 1
ATOM 773 C C . GLU A 1 92 ? -1.676 6.359 -8.690 1.00 83.94 92 GLU A C 1
ATOM 775 O O . GLU A 1 92 ? -1.206 5.269 -8.325 1.00 83.94 92 GLU A O 1
ATOM 780 N N . PRO A 1 93 ? -0.935 7.247 -9.382 1.00 88.56 93 PRO A N 1
ATOM 781 C CA . PRO A 1 93 ? 0.448 6.988 -9.756 1.00 88.56 93 PRO A CA 1
ATOM 782 C C . PRO A 1 93 ? 1.351 6.749 -8.543 1.00 88.56 93 PRO A C 1
ATOM 784 O O . PRO A 1 93 ? 1.095 7.201 -7.424 1.00 88.56 93 PRO A O 1
ATOM 787 N N . ILE A 1 94 ? 2.438 6.020 -8.771 1.00 90.19 94 ILE A N 1
ATOM 788 C CA . ILE A 1 94 ? 3.584 5.958 -7.870 1.00 90.19 94 ILE A CA 1
ATOM 789 C C . ILE A 1 94 ? 4.486 7.142 -8.206 1.00 90.19 94 ILE A C 1
ATOM 791 O O . ILE A 1 94 ? 4.984 7.245 -9.326 1.00 90.19 94 ILE A O 1
ATOM 795 N N . ARG A 1 95 ? 4.711 8.029 -7.239 1.00 91.31 95 ARG A N 1
ATOM 796 C CA . ARG A 1 95 ? 5.486 9.254 -7.462 1.00 91.31 95 ARG A CA 1
ATOM 797 C C . ARG A 1 95 ? 6.883 9.126 -6.884 1.00 91.31 95 ARG A C 1
ATOM 799 O O . ARG A 1 95 ? 7.050 8.801 -5.706 1.00 91.31 95 ARG A O 1
ATOM 806 N N . LEU A 1 96 ? 7.878 9.403 -7.718 1.00 92.06 96 LEU A N 1
ATOM 807 C CA . LEU A 1 96 ? 9.292 9.333 -7.380 1.00 92.06 96 LEU A CA 1
ATOM 808 C C . LEU A 1 96 ? 9.962 10.683 -7.616 1.00 92.06 96 LEU A C 1
ATOM 810 O O . LEU A 1 96 ? 9.737 11.302 -8.653 1.00 92.06 96 LEU A O 1
ATOM 814 N N . SER A 1 97 ? 10.840 11.111 -6.710 1.00 91.69 97 SER A N 1
ATOM 815 C CA . SER A 1 97 ? 11.765 12.212 -6.980 1.00 91.69 97 SER A CA 1
ATOM 816 C C . SER A 1 97 ? 13.147 11.669 -7.316 1.00 91.69 97 SER A C 1
ATOM 818 O O . SER A 1 97 ? 13.689 10.819 -6.610 1.00 91.69 97 SER A O 1
ATOM 820 N N . TYR A 1 98 ? 13.724 12.157 -8.407 1.00 90.81 98 TYR A N 1
ATOM 821 C CA . TYR A 1 98 ? 15.056 11.802 -8.861 1.00 90.81 98 TYR A CA 1
ATOM 822 C C . TYR A 1 98 ? 16.052 12.892 -8.471 1.00 90.81 98 TYR A C 1
ATOM 824 O O . TYR A 1 98 ? 15.876 14.066 -8.796 1.00 90.81 98 TYR A O 1
ATOM 832 N N . HIS A 1 99 ? 17.099 12.496 -7.748 1.00 89.56 99 HIS A N 1
ATOM 833 C CA . HIS A 1 99 ? 18.100 13.403 -7.200 1.00 89.56 99 HIS A CA 1
ATOM 834 C C . HIS A 1 99 ? 19.504 13.047 -7.690 1.00 89.56 99 HIS A C 1
ATOM 836 O O . HIS A 1 99 ? 19.933 11.887 -7.640 1.00 89.56 99 HIS A O 1
ATOM 842 N N . CYS A 1 100 ? 20.236 14.079 -8.122 1.00 84.31 100 CYS A N 1
ATOM 843 C CA . CYS A 1 100 ? 21.659 14.031 -8.479 1.00 84.31 100 CYS A CA 1
ATOM 844 C C . CYS A 1 100 ? 22.052 12.929 -9.482 1.00 84.31 100 CYS A C 1
ATOM 846 O O . CYS A 1 100 ? 23.200 12.489 -9.486 1.00 84.31 100 CYS A O 1
ATOM 848 N N . GLY A 1 101 ? 21.121 12.445 -10.308 1.00 80.44 101 GLY A N 1
ATOM 849 C CA . GLY A 1 101 ? 21.411 11.391 -11.280 1.00 80.44 101 GLY A CA 1
ATOM 850 C C . GLY A 1 101 ? 21.651 9.997 -10.680 1.00 80.44 101 GLY A C 1
ATOM 851 O O . GLY A 1 101 ? 22.158 9.124 -11.382 1.00 80.44 101 GLY A O 1
ATOM 852 N N . VAL A 1 102 ? 21.361 9.785 -9.390 1.00 85.00 102 VAL A N 1
ATOM 853 C CA . VAL A 1 102 ? 21.766 8.554 -8.680 1.00 85.00 102 VAL A CA 1
ATOM 854 C C . VAL A 1 102 ? 20.714 7.987 -7.732 1.00 85.00 102 VAL A C 1
ATOM 856 O O . VAL A 1 102 ? 20.733 6.785 -7.460 1.00 85.00 102 VAL A O 1
ATOM 859 N N . HIS A 1 103 ? 19.802 8.813 -7.215 1.00 88.25 103 HIS A N 1
ATOM 860 C CA . HIS A 1 103 ? 18.925 8.419 -6.116 1.00 88.25 103 HIS A CA 1
ATOM 861 C C . HIS A 1 103 ? 17.453 8.704 -6.406 1.00 88.25 103 HIS A C 1
ATOM 863 O O . HIS A 1 103 ? 17.129 9.707 -7.037 1.00 88.25 103 HIS A O 1
ATOM 869 N N . TYR A 1 104 ? 16.582 7.818 -5.920 1.00 90.25 104 TYR A N 1
ATOM 870 C CA . TYR A 1 104 ? 15.131 7.947 -6.017 1.00 90.25 104 TYR A CA 1
ATOM 871 C C . TYR A 1 104 ? 14.545 7.996 -4.611 1.00 90.25 104 TYR A C 1
ATOM 873 O O . TYR A 1 104 ? 14.808 7.076 -3.839 1.00 90.25 104 TYR A O 1
ATOM 881 N N . ASN A 1 105 ? 13.725 9.006 -4.326 1.00 91.06 105 ASN A N 1
ATOM 882 C CA . ASN A 1 105 ? 12.903 9.063 -3.116 1.00 91.06 105 ASN A CA 1
ATOM 883 C C . ASN A 1 105 ? 11.424 8.909 -3.465 1.00 91.06 105 ASN A C 1
ATOM 885 O O . ASN A 1 105 ? 11.010 9.153 -4.601 1.00 91.06 105 ASN A O 1
ATOM 889 N N . SER A 1 106 ? 10.627 8.507 -2.481 1.00 90.75 106 SER A N 1
ATOM 890 C CA . SER A 1 106 ? 9.170 8.485 -2.567 1.00 90.75 106 SER A CA 1
ATOM 891 C C . SER A 1 106 ? 8.601 9.899 -2.374 1.00 90.75 106 SER A C 1
ATOM 893 O O . SER A 1 106 ? 9.043 10.650 -1.507 1.00 90.75 106 SER A O 1
ATOM 895 N N . ILE A 1 107 ? 7.606 10.277 -3.181 1.00 90.50 107 ILE A N 1
ATOM 896 C CA . ILE A 1 107 ? 6.834 11.515 -2.982 1.00 90.50 107 ILE A CA 1
ATOM 897 C C . ILE A 1 107 ? 5.449 11.126 -2.473 1.00 90.50 107 ILE A C 1
ATOM 899 O O . ILE A 1 107 ? 4.613 10.627 -3.227 1.00 90.50 107 ILE A O 1
ATOM 903 N N . ILE A 1 108 ? 5.209 11.325 -1.181 1.00 87.81 108 ILE A N 1
ATOM 904 C CA . ILE A 1 108 ? 3.952 10.953 -0.524 1.00 87.81 108 ILE A CA 1
ATOM 905 C C . ILE A 1 108 ? 3.032 12.174 -0.473 1.00 87.81 108 ILE A C 1
ATOM 907 O O . ILE A 1 108 ? 3.459 13.250 -0.058 1.00 87.81 108 ILE A O 1
ATOM 911 N N . ASP A 1 109 ? 1.773 12.000 -0.877 1.00 85.38 109 ASP A N 1
ATOM 912 C CA . ASP A 1 109 ? 0.723 12.989 -0.630 1.00 85.38 109 ASP A CA 1
ATOM 913 C C . ASP A 1 109 ? 0.170 12.787 0.795 1.00 85.38 109 ASP A C 1
ATOM 915 O O . ASP A 1 109 ? -0.404 11.727 1.070 1.00 85.38 109 ASP A O 1
ATOM 919 N N . PRO A 1 110 ? 0.317 13.767 1.708 1.00 83.81 110 PRO A N 1
ATOM 920 C CA . PRO A 1 110 ? -0.179 13.652 3.079 1.00 83.81 110 PRO A CA 1
ATOM 921 C C . PRO A 1 110 ? -1.697 13.472 3.174 1.00 83.81 110 PRO A C 1
ATOM 923 O O . PRO A 1 110 ? -2.188 12.912 4.151 1.00 83.81 110 PRO A O 1
ATOM 926 N N . TRP A 1 111 ? -2.446 13.963 2.185 1.00 81.50 111 TRP A N 1
ATOM 927 C CA . TRP A 1 111 ? -3.910 13.985 2.217 1.00 81.50 111 TRP A CA 1
ATOM 928 C C . TRP A 1 111 ? -4.536 12.813 1.464 1.00 81.50 111 TRP A C 1
ATOM 930 O O . TRP A 1 111 ? -5.738 12.574 1.585 1.00 81.50 111 TRP A O 1
ATOM 940 N N . ARG A 1 112 ? -3.731 12.071 0.697 1.00 79.50 112 ARG A N 1
ATOM 941 C CA . ARG A 1 112 ? -4.181 10.933 -0.103 1.00 79.50 112 ARG A CA 1
ATOM 942 C C . ARG A 1 112 ? -3.133 9.813 -0.095 1.00 79.50 112 ARG A C 1
ATOM 944 O O . ARG A 1 112 ? -2.361 9.685 -1.046 1.00 79.50 112 ARG A O 1
ATOM 951 N N . PRO A 1 113 ? -3.094 8.984 0.964 1.00 75.81 113 PRO A N 1
ATOM 952 C CA . PRO A 1 113 ? -2.145 7.883 1.051 1.00 75.81 113 PRO A CA 1
ATOM 953 C C . PRO A 1 113 ? -2.420 6.840 -0.040 1.00 75.81 113 PRO A C 1
ATOM 955 O O . PRO A 1 113 ? -3.540 6.356 -0.200 1.00 75.81 113 PRO A O 1
ATOM 958 N N . THR A 1 114 ? -1.377 6.487 -0.789 1.00 76.50 114 THR A N 1
ATOM 959 C CA . THR A 1 114 ? -1.450 5.566 -1.935 1.00 76.50 114 THR A CA 1
ATOM 960 C C . THR A 1 114 ? -0.891 4.171 -1.651 1.00 76.50 114 THR A C 1
ATOM 962 O O . THR A 1 114 ? -0.928 3.302 -2.526 1.00 76.50 114 THR A O 1
ATOM 965 N N . ALA A 1 115 ? -0.416 3.919 -0.428 1.00 77.50 115 ALA A N 1
ATOM 966 C CA . ALA A 1 115 ? -0.025 2.582 0.009 1.00 77.50 115 ALA A CA 1
ATOM 967 C C . ALA A 1 115 ? -1.207 1.601 -0.134 1.00 77.50 115 ALA A C 1
ATOM 969 O O . ALA A 1 115 ? -2.366 1.970 0.055 1.00 77.50 115 ALA A O 1
ATOM 970 N N . GLY A 1 116 ? -0.927 0.363 -0.539 1.00 71.44 116 GLY A N 1
ATOM 971 C CA . GLY A 1 116 ? -1.924 -0.683 -0.787 1.00 71.44 116 GLY A CA 1
ATOM 972 C C . GLY A 1 116 ? -2.598 -0.645 -2.166 1.00 71.44 116 GLY A C 1
ATOM 973 O O . GLY A 1 116 ? -3.171 -1.652 -2.586 1.00 71.44 116 GLY A O 1
ATOM 974 N N . HIS A 1 117 ? -2.497 0.458 -2.918 1.00 74.00 117 HIS A N 1
ATOM 975 C CA . HIS A 1 117 ? -3.076 0.538 -4.263 1.00 74.00 117 HIS A CA 1
ATOM 976 C C . HIS A 1 117 ? -2.327 -0.392 -5.228 1.00 74.00 117 HIS A C 1
ATOM 978 O O . HIS A 1 117 ? -1.094 -0.392 -5.263 1.00 74.00 117 HIS A O 1
ATOM 984 N N . GLY A 1 118 ? -3.067 -1.142 -6.053 1.00 67.81 118 GLY A N 1
ATOM 985 C CA . GLY A 1 118 ? -2.490 -2.020 -7.080 1.00 67.81 118 GLY A CA 1
ATOM 986 C C . GLY A 1 118 ? -2.127 -3.437 -6.619 1.00 67.81 118 GLY A C 1
ATOM 987 O O . GLY A 1 118 ? -1.728 -4.256 -7.439 1.00 67.81 118 GLY A O 1
ATOM 988 N N . LEU A 1 119 ? -2.317 -3.763 -5.334 1.00 73.19 119 LEU A N 1
ATOM 989 C CA . LEU A 1 119 ? -2.070 -5.105 -4.781 1.00 73.19 119 LEU A CA 1
ATOM 990 C C . LEU A 1 119 ? -3.275 -6.058 -4.892 1.00 73.19 119 LEU A C 1
ATOM 992 O O . LEU A 1 119 ? -3.246 -7.159 -4.353 1.00 73.19 119 LEU A O 1
ATOM 996 N N . GLY A 1 120 ? -4.334 -5.654 -5.601 1.00 60.81 120 GLY A N 1
ATOM 997 C CA . GLY A 1 120 ? -5.483 -6.520 -5.868 1.00 60.81 120 GLY A CA 1
ATOM 998 C C . GLY A 1 120 ? -6.409 -6.746 -4.672 1.00 60.81 120 GLY A C 1
ATOM 999 O O . GLY A 1 120 ? -7.176 -7.701 -4.702 1.00 60.81 120 GLY A O 1
ATOM 1000 N N . PHE A 1 121 ? -6.369 -5.882 -3.652 1.00 56.91 121 PHE A N 1
ATOM 1001 C CA . PHE A 1 121 ? -7.418 -5.807 -2.636 1.00 56.91 121 PHE A CA 1
ATOM 1002 C C . PHE A 1 121 ? -8.570 -4.961 -3.193 1.00 56.91 121 PHE A C 1
ATOM 1004 O O . PHE A 1 121 ? -8.410 -3.743 -3.306 1.00 56.91 121 PHE A O 1
ATOM 1011 N N . PRO A 1 122 ? -9.707 -5.561 -3.591 1.00 45.78 122 PRO A N 1
ATOM 1012 C CA . PRO A 1 122 ? -10.876 -4.787 -3.981 1.00 45.78 122 PRO A CA 1
ATOM 1013 C C . PRO A 1 122 ? -11.346 -4.002 -2.749 1.00 45.78 122 PRO A C 1
ATOM 1015 O O . PRO A 1 122 ? -11.437 -4.566 -1.660 1.00 45.78 122 PRO A O 1
ATOM 1018 N N . ASP A 1 123 ? -11.612 -2.709 -2.916 1.00 48.84 123 ASP A N 1
ATOM 1019 C CA . ASP A 1 123 ? -12.285 -1.857 -1.925 1.00 48.84 123 ASP A CA 1
ATOM 1020 C C . ASP A 1 123 ? -11.570 -1.632 -0.575 1.00 48.84 123 ASP A C 1
ATOM 1022 O O . ASP A 1 123 ? -12.213 -1.238 0.405 1.00 48.84 123 ASP A O 1
ATOM 1026 N N . LEU A 1 124 ? -10.243 -1.809 -0.493 1.00 54.78 124 LEU A N 1
ATOM 1027 C CA . LEU A 1 124 ? -9.487 -1.346 0.678 1.00 54.78 124 LEU A CA 1
ATOM 1028 C C . LEU A 1 124 ? -9.316 0.179 0.615 1.00 54.78 124 LEU A C 1
ATOM 1030 O O . LEU A 1 124 ? -8.254 0.698 0.282 1.00 54.78 124 LEU A O 1
ATOM 1034 N N . GLU A 1 125 ? -10.386 0.906 0.927 1.00 55.09 125 GLU A N 1
ATOM 1035 C CA . GLU A 1 125 ? -10.302 2.339 1.188 1.00 55.09 125 GLU A CA 1
ATOM 1036 C C . GLU A 1 125 ? -9.393 2.551 2.414 1.00 55.09 125 GLU A C 1
ATOM 1038 O O . GLU A 1 125 ? -9.695 2.015 3.494 1.00 55.09 125 GLU A O 1
ATOM 1043 N N . PRO A 1 126 ? -8.275 3.296 2.285 1.00 53.53 126 PRO A N 1
ATOM 1044 C CA . PRO A 1 126 ? -7.436 3.623 3.430 1.00 53.53 126 PRO A CA 1
ATOM 1045 C C . PRO A 1 126 ? -8.307 4.306 4.490 1.00 53.53 126 PRO A C 1
ATOM 1047 O O . PRO A 1 126 ? -8.916 5.341 4.237 1.00 53.53 126 PRO A O 1
ATOM 1050 N N . GLY A 1 127 ? -8.418 3.676 5.662 1.00 58.94 127 GLY A N 1
ATOM 1051 C CA . GLY A 1 127 ? -9.276 4.129 6.762 1.00 58.94 127 GLY A CA 1
ATOM 1052 C C . GLY A 1 127 ? -10.453 3.210 7.109 1.00 58.94 127 GLY A C 1
ATOM 1053 O O . GLY A 1 127 ? -10.872 3.216 8.262 1.00 58.94 127 GLY A O 1
ATOM 1054 N N . ARG A 1 128 ? -10.943 2.337 6.212 1.00 62.47 128 ARG A N 1
ATOM 1055 C CA . ARG A 1 128 ? -12.046 1.405 6.559 1.00 62.47 128 ARG A CA 1
ATOM 1056 C C . ARG A 1 128 ? -11.651 0.347 7.582 1.00 62.47 128 ARG A C 1
ATOM 1058 O O . ARG A 1 128 ? -12.416 0.048 8.498 1.00 62.47 128 ARG A O 1
ATOM 1065 N N . ALA A 1 129 ? -10.444 -0.203 7.452 1.00 62.19 129 ALA A N 1
ATOM 1066 C CA . ALA A 1 129 ? -9.901 -1.130 8.444 1.00 62.19 129 ALA A CA 1
ATOM 1067 C C . ALA A 1 129 ? -9.762 -0.448 9.817 1.00 62.19 129 ALA A C 1
ATOM 1069 O O . ALA A 1 129 ? -10.089 -1.041 10.843 1.00 62.19 129 ALA A O 1
ATOM 1070 N N . GLN A 1 130 ? -9.362 0.827 9.822 1.00 67.62 130 GLN A N 1
ATOM 1071 C CA . GLN A 1 130 ? -9.267 1.642 11.028 1.00 67.62 130 GLN A CA 1
ATOM 1072 C C . GLN A 1 130 ? -10.650 1.934 11.627 1.00 67.62 130 GLN A C 1
ATOM 1074 O O . GLN A 1 130 ? -10.812 1.806 12.834 1.00 67.62 130 GLN A O 1
ATOM 1079 N N . GLU A 1 131 ? -11.666 2.242 10.816 1.00 76.56 131 GLU A N 1
ATOM 1080 C CA . GLU A 1 131 ? -13.041 2.429 11.295 1.00 76.56 131 GLU A CA 1
ATOM 1081 C C . GLU A 1 131 ? -13.596 1.146 11.926 1.00 76.56 131 GLU A C 1
ATOM 1083 O O . GLU A 1 131 ? -14.169 1.184 13.013 1.00 76.56 131 GLU A O 1
ATOM 1088 N N . SER A 1 132 ? -13.381 -0.006 11.284 1.00 79.50 132 SER A N 1
ATOM 1089 C CA . SER A 1 132 ? -13.786 -1.307 11.825 1.00 79.50 132 SER A CA 1
ATOM 1090 C C . SER A 1 132 ? -13.087 -1.615 13.151 1.00 79.50 132 SER A C 1
ATOM 1092 O O . SER A 1 132 ? -13.724 -2.105 14.087 1.00 79.50 132 SER A O 1
ATOM 1094 N N . LEU A 1 133 ? -11.789 -1.316 13.251 1.00 81.56 133 LEU A N 1
ATOM 1095 C CA . LEU A 1 133 ? -11.017 -1.525 14.472 1.00 81.56 133 LEU A CA 1
ATOM 1096 C C . LEU A 1 133 ? -11.493 -0.598 15.597 1.00 81.56 133 LEU A C 1
ATOM 1098 O O . LEU A 1 133 ? -11.744 -1.072 16.701 1.00 81.56 133 LEU A O 1
ATOM 1102 N N . ILE A 1 134 ? -11.710 0.689 15.303 1.00 86.06 134 ILE A N 1
ATOM 1103 C CA . ILE A 1 134 ? -12.251 1.670 16.256 1.00 86.06 134 ILE A CA 1
ATOM 1104 C C . ILE A 1 134 ? -13.641 1.241 16.722 1.00 86.06 134 ILE A C 1
ATOM 1106 O O . ILE A 1 134 ? -13.901 1.214 17.919 1.00 86.06 134 ILE A O 1
ATOM 1110 N N . ARG A 1 135 ? -14.529 0.847 15.804 1.00 89.62 135 ARG A N 1
ATOM 1111 C CA . ARG A 1 135 ? -15.881 0.385 16.145 1.00 89.62 135 ARG A CA 1
ATOM 1112 C C . ARG A 1 135 ? -15.843 -0.846 17.052 1.00 89.62 135 ARG A C 1
ATOM 1114 O O . ARG A 1 135 ? -16.625 -0.938 17.992 1.00 89.62 135 ARG A O 1
ATOM 1121 N N . THR A 1 136 ? -14.925 -1.773 16.788 1.00 91.19 136 THR A N 1
ATOM 1122 C CA . THR A 1 136 ? -14.740 -2.973 17.615 1.00 91.19 136 THR A CA 1
ATOM 1123 C C . THR A 1 136 ? -14.206 -2.614 19.001 1.00 91.19 136 THR A C 1
ATOM 1125 O O . THR A 1 136 ? -14.744 -3.100 19.992 1.00 91.19 136 THR A O 1
ATOM 1128 N N . ALA A 1 137 ? -13.214 -1.723 19.077 1.00 93.44 137 ALA A N 1
ATOM 1129 C CA . ALA A 1 137 ? -12.640 -1.253 20.334 1.00 93.44 137 ALA A CA 1
ATOM 1130 C C . ALA A 1 137 ? -13.662 -0.486 21.189 1.00 93.44 137 ALA A C 1
ATOM 1132 O O . ALA A 1 137 ? -13.747 -0.718 22.391 1.00 93.44 137 ALA A O 1
ATOM 1133 N N . VAL A 1 138 ? -14.483 0.374 20.574 1.00 95.06 138 VAL A N 1
ATOM 1134 C CA . VAL A 1 138 ? -15.573 1.085 21.262 1.00 95.06 138 VAL A CA 1
ATOM 1135 C C . VAL A 1 138 ? -16.592 0.092 21.811 1.00 95.06 138 VAL A C 1
ATOM 1137 O O . VAL A 1 138 ? -16.896 0.146 22.996 1.00 95.06 138 VAL A O 1
ATOM 1140 N N . ARG A 1 139 ? -17.045 -0.874 21.000 1.00 95.25 139 ARG A N 1
ATOM 1141 C CA . ARG A 1 139 ? -17.999 -1.899 21.451 1.00 95.25 139 ARG A CA 1
ATOM 1142 C C . ARG A 1 139 ? -17.458 -2.708 22.632 1.00 95.25 139 ARG A C 1
ATOM 1144 O O . ARG A 1 139 ? -18.187 -2.952 23.583 1.00 95.25 139 ARG A O 1
ATOM 1151 N N . GLN A 1 140 ? -16.189 -3.116 22.575 1.00 95.19 140 GLN A N 1
ATOM 1152 C CA . GLN A 1 140 ? -15.538 -3.834 23.676 1.00 95.19 140 GLN A CA 1
ATOM 1153 C C . GLN A 1 140 ? -15.433 -2.966 24.932 1.00 95.19 140 GLN A C 1
ATOM 1155 O O . GLN A 1 140 ? -15.746 -3.430 26.021 1.00 95.19 140 GLN A O 1
ATOM 1160 N N . SER A 1 141 ? -15.048 -1.696 24.779 1.00 96.19 141 SER A N 1
ATOM 1161 C CA . SER A 1 141 ? -14.983 -0.753 25.895 1.00 96.19 141 SER A CA 1
ATOM 1162 C C . SER A 1 141 ? -16.351 -0.537 26.543 1.00 96.19 141 SER A C 1
ATOM 1164 O O . SER A 1 141 ? -16.429 -0.453 27.765 1.00 96.19 141 SER A O 1
ATOM 1166 N N . GLU A 1 142 ? -17.417 -0.434 25.750 1.00 96.12 142 GLU A N 1
ATOM 1167 C CA . GLU A 1 142 ? -18.789 -0.306 26.246 1.00 96.12 142 GLU A CA 1
ATOM 1168 C C . GLU A 1 142 ? -19.227 -1.570 26.991 1.00 96.12 142 GLU A C 1
ATOM 1170 O O . GLU A 1 142 ? -19.736 -1.476 28.103 1.00 96.12 142 GLU A O 1
ATOM 1175 N N . GLU A 1 143 ? -18.981 -2.749 26.417 1.00 96.56 143 GLU A N 1
ATOM 1176 C CA . GLU A 1 143 ? -19.336 -4.045 27.006 1.00 96.56 143 GLU A CA 1
ATOM 1177 C C . GLU A 1 143 ? -18.642 -4.256 28.361 1.00 96.56 143 GLU A C 1
ATOM 1179 O O . GLU A 1 143 ? -19.313 -4.520 29.359 1.00 96.56 143 GLU A O 1
ATOM 1184 N N . SER A 1 144 ? -17.329 -4.012 28.437 1.00 95.81 144 SER A N 1
ATOM 1185 C CA . SER A 1 144 ? -16.577 -4.092 29.695 1.00 95.81 144 SER A CA 1
ATOM 1186 C C . SER A 1 144 ? -17.024 -3.049 30.722 1.00 95.81 144 SER A C 1
ATOM 1188 O O . SER A 1 144 ? -17.055 -3.329 31.921 1.00 95.81 144 SER A O 1
ATOM 1190 N N . HIS A 1 145 ? -17.376 -1.837 30.281 1.00 96.81 145 HIS A N 1
ATOM 1191 C CA . HIS A 1 145 ? -17.852 -0.794 31.188 1.00 96.81 145 HIS A CA 1
ATOM 1192 C C . HIS A 1 145 ? -19.236 -1.130 31.761 1.00 96.81 145 HIS A C 1
ATOM 1194 O O . HIS A 1 145 ? -19.494 -0.877 32.938 1.00 96.81 145 HIS A O 1
ATOM 1200 N N . ILE A 1 146 ? -20.127 -1.704 30.949 1.00 97.19 146 ILE A N 1
ATOM 1201 C CA . ILE A 1 146 ? -21.450 -2.155 31.391 1.00 97.19 146 ILE A CA 1
ATOM 1202 C C . ILE A 1 146 ? -21.306 -3.315 32.376 1.00 97.19 146 ILE A C 1
ATOM 1204 O O . ILE A 1 146 ? -21.908 -3.271 33.444 1.00 97.19 146 ILE A O 1
ATOM 1208 N N . GLU A 1 147 ? -20.485 -4.316 32.055 1.00 96.31 147 GLU A N 1
ATOM 1209 C CA . GLU A 1 147 ? -20.258 -5.473 32.925 1.00 96.31 147 GLU A CA 1
ATOM 1210 C C . GLU A 1 147 ? -19.754 -5.049 34.308 1.00 96.31 147 GLU A C 1
ATOM 1212 O O . GLU A 1 147 ? -20.304 -5.469 35.327 1.00 96.31 147 GLU A O 1
ATOM 1217 N N . ARG A 1 148 ? -18.770 -4.144 34.353 1.00 96.62 148 ARG A N 1
ATOM 1218 C CA . ARG A 1 148 ? -18.243 -3.619 35.615 1.00 96.62 148 ARG A CA 1
ATOM 1219 C C . ARG A 1 148 ? -19.305 -2.877 36.425 1.00 96.62 148 ARG A C 1
ATOM 1221 O O . ARG A 1 148 ? -19.448 -3.150 37.611 1.00 96.62 148 ARG A O 1
ATOM 1228 N N . ALA A 1 149 ? -20.075 -1.993 35.790 1.00 97.38 149 ALA A N 1
ATOM 1229 C CA . ALA A 1 149 ? -21.140 -1.257 36.470 1.00 97.38 149 ALA A CA 1
ATOM 1230 C C . ALA A 1 149 ? -22.221 -2.197 37.033 1.00 97.38 149 ALA A C 1
ATOM 1232 O O . ALA A 1 149 ? -22.680 -2.013 38.156 1.00 97.38 149 ALA A O 1
ATOM 1233 N N . MET A 1 150 ? -22.589 -3.243 36.287 1.00 96.88 150 MET A N 1
ATOM 1234 C CA . MET A 1 150 ? -23.552 -4.245 36.753 1.00 96.88 150 MET A CA 1
ATOM 1235 C C . MET A 1 150 ? -23.023 -5.063 37.939 1.00 96.88 150 MET A C 1
ATOM 1237 O O . MET A 1 150 ? -23.799 -5.413 38.83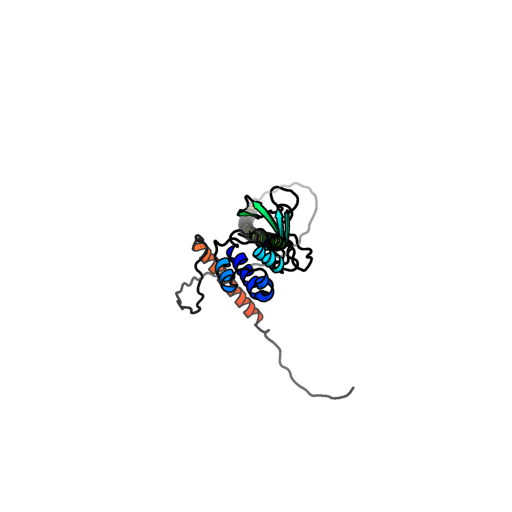0 1.00 96.88 150 MET A O 1
ATOM 1241 N N . LEU A 1 151 ? -21.725 -5.387 37.960 1.00 96.00 151 LEU A N 1
ATOM 1242 C CA . LEU A 1 151 ? -21.091 -6.067 39.092 1.00 96.00 151 LEU A CA 1
ATOM 1243 C C . LEU A 1 151 ? -21.066 -5.174 40.336 1.00 96.00 151 LEU A C 1
ATOM 1245 O O . LEU A 1 151 ? -21.457 -5.632 41.408 1.00 96.00 151 LEU A O 1
ATOM 1249 N N . ASP A 1 152 ? -20.683 -3.907 40.181 1.00 97.06 152 ASP A N 1
ATOM 1250 C CA . ASP A 1 152 ? -20.638 -2.937 41.278 1.00 97.06 152 ASP A CA 1
ATOM 1251 C C . ASP A 1 152 ? -22.037 -2.713 41.885 1.00 97.06 152 ASP A C 1
ATOM 1253 O O . ASP A 1 152 ? -22.195 -2.760 43.106 1.00 97.06 152 ASP A O 1
ATOM 1257 N N . ASP A 1 153 ? -23.075 -2.581 41.051 1.00 97.00 153 ASP A N 1
ATOM 1258 C CA . ASP A 1 153 ? -24.470 -2.480 41.505 1.00 97.00 153 ASP A CA 1
ATOM 1259 C C . ASP A 1 153 ? -24.908 -3.726 42.289 1.00 97.00 153 ASP A C 1
ATOM 1261 O O . ASP A 1 153 ? -25.613 -3.630 43.298 1.00 97.00 153 ASP A O 1
ATOM 1265 N N . LYS A 1 154 ? -24.479 -4.915 41.849 1.00 97.06 154 LYS A N 1
ATOM 1266 C CA . LYS A 1 154 ? -24.811 -6.177 42.519 1.00 97.06 154 LYS A CA 1
ATOM 1267 C C . LYS A 1 154 ? -24.119 -6.308 43.877 1.00 97.06 154 LYS A C 1
ATOM 1269 O O . LYS A 1 154 ? -24.739 -6.792 44.826 1.00 97.06 154 LYS A O 1
ATOM 1274 N N . ILE A 1 155 ? -22.867 -5.865 43.983 1.00 95.44 155 ILE A N 1
ATOM 1275 C CA . ILE A 1 155 ? -22.129 -5.816 45.252 1.00 95.44 155 ILE A CA 1
ATOM 1276 C C . ILE A 1 155 ? -22.819 -4.835 46.204 1.00 95.44 155 ILE A C 1
ATOM 1278 O O . ILE A 1 155 ? -23.189 -5.217 47.311 1.00 95.44 155 ILE A O 1
ATOM 1282 N N . ALA A 1 156 ? -23.111 -3.618 45.737 1.00 96.06 156 ALA A N 1
ATOM 1283 C CA . ALA A 1 156 ? -23.768 -2.593 46.543 1.00 96.06 156 ALA A CA 1
ATOM 1284 C C . ALA A 1 156 ? -25.159 -3.026 47.041 1.00 96.06 156 ALA A C 1
ATOM 1286 O O . ALA A 1 156 ? -25.526 -2.745 48.183 1.00 96.06 156 ALA A O 1
ATOM 1287 N N . ALA A 1 157 ? -25.932 -3.737 46.214 1.00 95.06 157 ALA A N 1
ATOM 1288 C CA . ALA A 1 157 ? -27.221 -4.291 46.621 1.00 95.06 157 ALA A CA 1
ATOM 1289 C C . ALA A 1 157 ? -27.077 -5.351 47.726 1.00 95.06 157 ALA A C 1
ATOM 1291 O O . ALA A 1 157 ? -27.868 -5.359 48.668 1.00 95.06 157 ALA A O 1
ATOM 1292 N N . THR A 1 158 ? -26.054 -6.206 47.633 1.00 95.31 158 THR A N 1
ATOM 1293 C CA . THR A 1 158 ? -25.767 -7.242 48.638 1.00 95.31 158 THR A CA 1
ATOM 1294 C C . THR A 1 158 ? -25.353 -6.613 49.972 1.00 95.31 158 THR A C 1
ATOM 1296 O O . THR A 1 158 ? -25.861 -6.998 51.026 1.00 95.31 158 THR A O 1
ATOM 1299 N N . ASP A 1 159 ? -24.497 -5.588 49.934 1.00 95.00 159 ASP A N 1
ATOM 1300 C CA . ASP A 1 159 ? -24.080 -4.839 51.126 1.00 95.00 159 ASP A CA 1
ATOM 1301 C C . ASP A 1 159 ? -25.266 -4.114 51.786 1.00 95.00 159 ASP A C 1
ATOM 1303 O O . ASP A 1 159 ? -25.409 -4.083 53.015 1.00 95.00 159 ASP A O 1
ATOM 1307 N N . TRP A 1 160 ? -26.162 -3.551 50.970 1.00 94.00 160 TRP A N 1
ATOM 1308 C CA . TRP A 1 160 ? -27.382 -2.920 51.460 1.00 94.00 160 TRP A CA 1
ATOM 1309 C C . TRP A 1 160 ? -28.326 -3.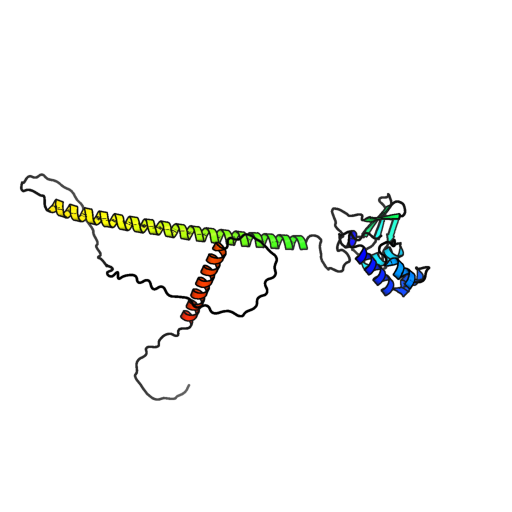927 52.128 1.00 94.00 160 TRP A C 1
ATOM 1311 O O . TRP A 1 160 ? -28.837 -3.660 53.213 1.00 94.00 160 TRP A O 1
ATOM 1321 N N . GLU A 1 161 ? -28.541 -5.096 51.524 1.00 94.94 161 GLU A N 1
ATOM 1322 C CA . GLU A 1 161 ? -29.404 -6.137 52.089 1.00 94.94 161 GLU A CA 1
ATOM 1323 C C . GLU A 1 161 ? -28.883 -6.630 53.447 1.00 94.94 161 GLU A C 1
ATOM 1325 O O . GLU A 1 161 ? -29.652 -6.700 54.407 1.00 94.94 161 GLU A O 1
ATOM 1330 N N . ALA A 1 162 ? -27.571 -6.861 53.566 1.00 94.56 162 ALA A N 1
ATOM 1331 C CA . ALA A 1 162 ? -26.946 -7.279 54.819 1.00 94.56 162 ALA A CA 1
ATOM 1332 C C . ALA A 1 162 ? -27.104 -6.228 55.936 1.00 94.56 162 ALA A C 1
ATOM 1334 O O . ALA A 1 162 ? -27.464 -6.557 57.069 1.00 94.56 162 ALA A O 1
ATOM 1335 N N . THR A 1 163 ? -26.876 -4.946 55.625 1.00 95.38 163 THR A N 1
ATOM 1336 C CA . THR A 1 163 ? -27.048 -3.857 56.606 1.00 95.38 163 THR A CA 1
ATOM 1337 C C . THR A 1 163 ? -28.513 -3.641 56.985 1.00 95.38 163 THR A C 1
ATOM 1339 O O . THR A 1 163 ? -28.825 -3.380 58.150 1.00 95.38 163 THR A O 1
ATOM 1342 N N . GLN A 1 164 ? -29.426 -3.790 56.026 1.00 96.44 164 GLN A N 1
ATOM 1343 C CA . GLN A 1 164 ? -30.859 -3.710 56.262 1.00 96.44 164 GLN A CA 1
ATOM 1344 C C . GLN A 1 164 ? -31.347 -4.855 57.160 1.00 96.44 164 GLN A C 1
ATOM 1346 O O . GLN A 1 164 ? -32.156 -4.614 58.059 1.00 96.44 164 GLN A O 1
ATOM 1351 N N . GLU A 1 165 ? -30.865 -6.081 56.952 1.00 96.00 165 GLU A N 1
ATOM 1352 C CA . GLU A 1 165 ? -31.236 -7.232 57.773 1.00 96.00 165 GLU A CA 1
ATOM 1353 C C . GLU A 1 165 ? -30.795 -7.053 59.232 1.00 96.00 165 GLU A C 1
ATOM 1355 O O . GLU A 1 165 ? -31.618 -7.202 60.138 1.00 96.00 165 GLU A O 1
ATOM 1360 N N . GLU A 1 166 ? -29.542 -6.653 59.469 1.00 95.94 166 GLU A N 1
ATOM 1361 C CA . GLU A 1 166 ? -29.022 -6.392 60.820 1.00 95.94 166 GLU A CA 1
ATOM 1362 C C . GLU A 1 166 ? -29.854 -5.319 61.542 1.00 95.94 166 GLU A C 1
ATOM 1364 O O . GLU A 1 166 ? -30.230 -5.484 62.706 1.00 95.94 166 GLU A O 1
ATOM 1369 N N . LEU A 1 167 ? -30.227 -4.246 60.835 1.00 96.62 167 LEU A N 1
ATOM 1370 C CA . LEU A 1 167 ? -31.077 -3.192 61.387 1.00 96.62 167 LEU A CA 1
ATOM 1371 C C . LEU A 1 167 ? -32.460 -3.731 61.773 1.00 96.62 167 LEU A C 1
ATOM 1373 O O . LEU A 1 167 ? -32.948 -3.454 62.871 1.00 96.62 167 LEU A O 1
ATOM 1377 N N . ILE A 1 168 ? -33.095 -4.521 60.903 1.00 95.88 168 ILE A N 1
ATOM 1378 C CA . ILE A 1 168 ? -34.409 -5.121 61.179 1.00 95.88 168 ILE A CA 1
ATOM 1379 C C . ILE A 1 168 ? -34.329 -6.045 62.397 1.00 95.88 168 ILE A C 1
ATOM 1381 O O . ILE A 1 168 ? -35.208 -5.999 63.263 1.00 95.88 168 ILE A O 1
ATOM 1385 N N . GLN A 1 169 ? -33.277 -6.859 62.496 1.00 96.12 169 GLN A N 1
ATOM 1386 C CA . GLN A 1 169 ? -33.073 -7.763 63.624 1.00 96.12 169 GLN A CA 1
ATOM 1387 C C . GLN A 1 169 ? -32.867 -6.999 64.941 1.00 96.12 169 GLN A C 1
ATOM 1389 O O . GLN A 1 169 ? -33.470 -7.362 65.957 1.00 96.12 169 GLN A O 1
ATOM 1394 N N . GLN A 1 170 ? -32.084 -5.915 64.934 1.00 96.25 170 GLN A N 1
ATOM 1395 C CA . GLN A 1 170 ? -31.907 -5.049 66.104 1.00 96.25 170 GLN A CA 1
ATOM 1396 C C . GLN A 1 170 ? -33.220 -4.398 66.537 1.00 96.25 170 GLN A C 1
ATOM 1398 O O . GLN A 1 170 ? -33.607 -4.528 67.700 1.00 96.25 170 GLN A O 1
ATOM 1403 N N . VAL A 1 171 ? -33.953 -3.781 65.606 1.00 97.19 171 VAL A N 1
ATOM 1404 C CA . VAL A 1 171 ? -35.251 -3.151 65.894 1.00 97.19 171 VAL A CA 1
ATOM 1405 C C . VAL A 1 171 ? -36.242 -4.175 66.452 1.00 97.19 171 VAL A C 1
ATOM 1407 O O . VAL A 1 171 ? -36.925 -3.898 67.440 1.00 97.19 171 VAL A O 1
ATOM 1410 N N . ALA A 1 172 ? -36.299 -5.382 65.879 1.00 95.88 172 ALA A N 1
ATOM 1411 C CA . ALA A 1 172 ? -37.152 -6.458 66.377 1.00 95.88 172 ALA A CA 1
ATOM 1412 C C . ALA A 1 172 ? -36.767 -6.886 67.805 1.00 95.88 172 ALA A C 1
ATOM 1414 O O . ALA A 1 172 ? -37.642 -7.072 68.657 1.00 95.88 172 ALA A O 1
ATOM 1415 N N . ARG A 1 173 ? -35.465 -7.004 68.094 1.00 96.44 173 ARG A N 1
ATOM 1416 C CA . ARG A 1 173 ? -34.945 -7.367 69.420 1.00 96.44 173 ARG A CA 1
ATOM 1417 C C . ARG A 1 173 ? -35.256 -6.303 70.473 1.00 96.44 173 ARG A C 1
ATOM 1419 O O . ARG A 1 173 ? -35.721 -6.647 71.561 1.00 96.44 173 ARG A O 1
ATOM 1426 N N . GLU A 1 174 ? -35.006 -5.034 70.171 1.00 94.62 174 GLU A N 1
ATOM 1427 C CA . GLU A 1 174 ? -35.256 -3.916 71.086 1.00 94.62 174 GLU A CA 1
ATOM 1428 C C . GLU A 1 174 ? -36.750 -3.718 71.338 1.00 94.62 174 GLU A C 1
ATOM 1430 O O . GLU A 1 174 ? -37.174 -3.602 72.489 1.00 94.62 174 GLU A O 1
ATOM 1435 N N . SER A 1 175 ? -37.564 -3.779 70.280 1.00 94.44 175 SER A N 1
ATOM 1436 C CA . SER A 1 175 ? -39.022 -3.708 70.384 1.00 94.44 175 SER A CA 1
ATOM 1437 C C . SER A 1 175 ? -39.581 -4.821 71.277 1.00 94.44 175 SER A C 1
ATOM 1439 O O . SER A 1 175 ? -40.423 -4.565 72.141 1.00 94.44 175 SER A O 1
ATOM 1441 N N . TYR A 1 176 ? -39.065 -6.047 71.139 1.00 94.44 176 TYR A N 1
ATOM 1442 C CA . TYR A 1 176 ? -39.475 -7.175 71.972 1.00 94.44 176 TYR A CA 1
ATOM 1443 C C . TYR A 1 176 ? -39.125 -6.981 73.456 1.00 94.44 176 TYR A C 1
ATOM 1445 O O . TYR A 1 176 ? -39.954 -7.249 74.330 1.00 94.44 176 TYR A O 1
ATOM 1453 N N 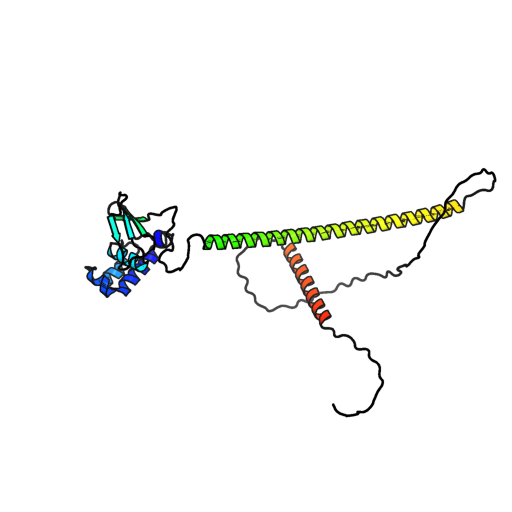. LEU A 1 177 ? -37.920 -6.487 73.762 1.00 95.38 177 LEU A N 1
ATOM 1454 C CA . LEU A 1 177 ? -37.516 -6.189 75.140 1.00 95.38 177 LEU A CA 1
ATOM 1455 C C . LEU A 1 177 ? -38.355 -5.062 75.751 1.00 95.38 177 LEU A C 1
ATOM 1457 O O . LEU A 1 177 ? -38.774 -5.175 76.904 1.00 95.38 177 LEU A O 1
ATOM 1461 N N . GLN A 1 178 ? -38.642 -4.012 74.979 1.00 91.19 178 GLN A N 1
ATOM 1462 C CA . GLN A 1 178 ? -39.494 -2.912 75.421 1.00 91.19 178 GLN A CA 1
ATOM 1463 C C . GLN A 1 178 ? -40.901 -3.411 75.776 1.00 91.19 178 GLN A C 1
ATOM 1465 O O . GLN A 1 178 ? -41.404 -3.111 76.858 1.00 91.19 178 GLN A O 1
ATOM 1470 N N . TRP A 1 179 ? -41.495 -4.257 74.930 1.00 93.12 179 TRP A N 1
ATOM 1471 C CA . TRP A 1 179 ? -42.800 -4.865 75.199 1.00 93.12 179 TRP A CA 1
ATOM 1472 C C . TRP A 1 179 ? -42.816 -5.684 76.502 1.00 93.12 179 TRP A C 1
ATOM 1474 O O . TRP A 1 179 ? -43.765 -5.588 77.284 1.00 93.12 179 TRP A O 1
ATOM 1484 N N . LEU A 1 180 ? -41.755 -6.452 76.785 1.00 92.12 180 LEU A N 1
ATOM 1485 C CA . LEU A 1 180 ? -41.624 -7.200 78.044 1.00 92.12 180 LEU A CA 1
ATOM 1486 C C . LEU A 1 180 ? -41.510 -6.285 79.273 1.00 92.12 180 LEU A C 1
ATOM 1488 O O . LEU A 1 180 ? -42.071 -6.598 80.330 1.00 92.12 180 LEU A O 1
ATOM 1492 N N . CYS A 1 181 ? -40.780 -5.174 79.163 1.00 89.44 181 CYS A N 1
ATOM 1493 C CA . CYS A 1 181 ? -40.689 -4.166 80.220 1.00 89.44 181 CYS A CA 1
ATOM 1494 C C . CYS A 1 181 ? -42.057 -3.526 80.492 1.00 89.44 181 CYS A C 1
ATOM 1496 O O . CYS A 1 181 ? -42.489 -3.487 81.647 1.00 89.44 181 CYS A O 1
ATOM 1498 N N . ASP A 1 182 ? -42.766 -3.113 79.441 1.00 89.00 182 ASP A N 1
ATOM 1499 C CA . ASP A 1 182 ? -44.081 -2.473 79.538 1.00 89.00 182 ASP A CA 1
ATOM 1500 C C . ASP A 1 182 ? -45.133 -3.424 80.131 1.00 89.00 182 ASP A C 1
ATOM 1502 O O . ASP A 1 182 ? -45.907 -3.033 81.008 1.00 89.00 182 ASP A O 1
ATOM 1506 N N . ALA A 1 183 ? -45.123 -4.703 79.738 1.00 85.88 183 ALA A N 1
ATOM 1507 C CA . ALA A 1 183 ? -46.007 -5.726 80.299 1.00 85.88 183 ALA A CA 1
ATOM 1508 C C . ALA A 1 183 ? -45.765 -5.950 81.805 1.00 85.88 183 ALA A C 1
ATOM 1510 O O . ALA A 1 183 ? -46.714 -6.077 82.585 1.00 85.88 183 ALA A O 1
ATOM 1511 N N . ASN A 1 184 ? -44.500 -5.958 82.240 1.00 79.81 184 ASN A N 1
ATOM 1512 C CA . ASN A 1 184 ? -44.147 -6.055 83.659 1.00 79.81 184 ASN A CA 1
ATOM 1513 C C . ASN A 1 184 ? -44.516 -4.789 84.449 1.00 79.81 184 ASN A C 1
ATOM 1515 O O . ASN A 1 184 ? -44.904 -4.892 85.616 1.00 79.81 184 ASN A O 1
ATOM 1519 N N . GLN A 1 185 ? -44.413 -3.608 83.833 1.00 76.31 185 GLN A N 1
ATOM 1520 C CA . GLN A 1 185 ? -44.788 -2.336 84.451 1.00 76.31 185 GLN A CA 1
ATOM 1521 C C . GLN A 1 185 ? -46.307 -2.248 84.649 1.00 76.31 185 GLN A C 1
ATOM 1523 O O . GLN A 1 185 ? -46.756 -1.998 85.765 1.00 76.31 185 GLN A O 1
ATOM 1528 N N . GLN A 1 186 ? -47.104 -2.611 83.638 1.00 68.94 186 GLN A N 1
ATOM 1529 C CA . GLN A 1 186 ? -48.564 -2.718 83.767 1.00 68.94 186 GLN A CA 1
ATOM 1530 C C . GLN A 1 186 ? -48.982 -3.713 84.865 1.00 68.94 186 GLN A C 1
ATOM 1532 O O . GLN A 1 186 ? -49.931 -3.468 85.614 1.00 68.94 186 GLN A O 1
ATOM 1537 N N . HIS A 1 187 ? -48.250 -4.821 85.023 1.00 60.94 187 HIS A N 1
ATOM 1538 C CA . HIS A 1 187 ? -48.477 -5.780 86.109 1.00 60.94 187 HIS A CA 1
ATOM 1539 C C . HIS A 1 187 ? -48.128 -5.235 87.508 1.00 60.94 187 HIS A C 1
ATOM 1541 O O . HIS A 1 187 ? -48.724 -5.680 88.494 1.00 60.94 187 HIS A O 1
ATOM 1547 N N . LYS A 1 188 ? -47.184 -4.291 87.623 1.00 60.31 188 LYS A N 1
ATOM 1548 C CA . LYS A 1 188 ? -46.840 -3.602 88.881 1.00 60.31 188 LYS A CA 1
ATOM 1549 C C . LYS A 1 188 ? -47.809 -2.469 89.211 1.00 60.31 188 LYS A C 1
ATOM 1551 O O . LYS A 1 188 ? -48.206 -2.337 90.370 1.00 60.31 188 LYS A O 1
ATOM 1556 N N . ASP A 1 189 ? -48.239 -1.711 88.209 1.00 58.69 189 ASP A N 1
ATOM 1557 C CA . ASP A 1 189 ? -49.182 -0.605 88.381 1.00 58.69 189 ASP A CA 1
ATOM 1558 C C . ASP A 1 189 ? -50.574 -1.132 88.790 1.00 58.69 189 ASP A C 1
ATOM 1560 O O . ASP A 1 189 ? -51.203 -0.590 89.696 1.00 58.69 189 ASP A O 1
ATOM 1564 N N . ASN A 1 190 ? -50.992 -2.299 88.278 1.00 57.38 190 ASN A N 1
ATOM 1565 C CA . ASN A 1 190 ? -52.205 -3.003 88.733 1.00 57.38 190 ASN A CA 1
ATOM 1566 C C . ASN A 1 190 ? -52.112 -3.601 90.151 1.00 57.38 190 ASN A C 1
ATOM 1568 O O . ASN A 1 190 ? -53.130 -3.998 90.720 1.00 57.38 190 ASN A O 1
ATOM 1572 N N . LYS A 1 191 ? -50.914 -3.691 90.742 1.00 54.06 191 LYS A N 1
ATOM 1573 C CA . LYS A 1 191 ? -50.704 -4.189 92.114 1.00 54.06 191 LYS A CA 1
ATOM 1574 C C . LYS A 1 191 ? -50.661 -3.060 93.150 1.00 54.06 191 LYS A C 1
ATOM 1576 O O . LYS A 1 191 ? -50.623 -3.341 94.347 1.00 54.06 191 LYS A O 1
ATOM 1581 N N . THR A 1 192 ? -50.698 -1.804 92.700 1.00 51.94 192 THR A N 1
ATOM 1582 C CA . THR A 1 192 ? -50.522 -0.619 93.542 1.00 51.94 192 THR A CA 1
ATOM 1583 C C . THR A 1 192 ? -51.645 0.389 93.281 1.00 51.94 192 THR A C 1
ATOM 1585 O O . THR A 1 192 ? -51.422 1.421 92.664 1.00 51.94 192 THR A O 1
ATOM 1588 N N . MET A 1 193 ? -52.859 0.119 93.779 1.00 46.91 193 MET A N 1
ATOM 1589 C CA . MET A 1 193 ? -53.831 1.185 94.063 1.00 46.91 193 MET A CA 1
ATOM 1590 C C . MET A 1 193 ? -54.454 1.031 95.466 1.00 46.91 193 MET A C 1
ATOM 1592 O O . MET A 1 193 ? -54.977 -0.040 95.788 1.00 46.91 193 MET A O 1
ATOM 1596 N N . PRO A 1 194 ? -54.390 2.090 96.302 1.00 48.06 194 PRO A N 1
ATOM 1597 C CA . PRO A 1 194 ? -54.987 2.172 97.627 1.00 48.06 194 PRO A CA 1
ATOM 1598 C C . PRO A 1 194 ? -56.478 2.533 97.572 1.00 48.06 194 PRO A C 1
ATOM 1600 O O . PRO A 1 194 ? -56.968 3.198 96.663 1.00 48.06 194 PRO A O 1
ATOM 1603 N N . SER A 1 195 ? -57.196 2.133 98.618 1.00 42.03 195 SER A N 1
ATOM 1604 C CA . SER A 1 195 ? -58.553 2.572 98.923 1.00 42.03 195 SER A CA 1
ATOM 1605 C C . SER A 1 195 ? -58.584 4.056 99.305 1.00 42.03 195 SER A C 1
ATOM 1607 O O . SER A 1 195 ? -58.075 4.415 100.365 1.00 42.03 195 SER A O 1
ATOM 1609 N N . SER A 1 196 ? -59.206 4.920 98.505 1.00 41.06 196 SER A N 1
ATOM 1610 C CA . SER A 1 196 ? -60.106 5.986 98.991 1.00 41.06 196 SER A CA 1
ATOM 1611 C C . SER A 1 196 ? -60.700 6.807 97.842 1.00 41.06 196 SER A C 1
ATOM 1613 O O . SER A 1 196 ? -60.080 7.075 96.821 1.00 41.06 196 SER A O 1
ATOM 1615 N N . SER A 1 197 ? -61.964 7.153 98.042 1.00 44.81 197 SER A N 1
ATOM 1616 C CA . SER A 1 197 ? -62.902 7.845 97.165 1.00 44.81 197 SER A CA 1
ATOM 1617 C C . SER A 1 197 ? -62.644 9.348 97.017 1.00 44.81 197 SER A C 1
ATOM 1619 O O . SER A 1 197 ? -62.456 10.019 98.029 1.00 44.81 197 SER A O 1
ATOM 1621 N N . SER A 1 198 ? -62.809 9.904 95.811 1.00 37.81 198 SER A N 1
ATOM 1622 C CA . SER A 1 198 ? -63.649 11.096 95.539 1.00 37.81 198 SER A CA 1
ATOM 1623 C C . SER A 1 198 ? -63.593 11.526 94.060 1.00 37.81 198 SER A C 1
ATOM 1625 O O . SER A 1 198 ? -62.553 11.474 93.416 1.00 37.81 198 SER A O 1
ATOM 1627 N N . SER A 1 199 ? -64.760 11.906 93.533 1.00 40.06 199 SER A N 1
ATOM 1628 C CA . SER A 1 199 ? -65.061 12.418 92.180 1.00 40.06 199 SER A CA 1
ATOM 1629 C C . SER A 1 199 ? -64.390 13.792 91.899 1.00 40.06 199 SER A C 1
ATOM 1631 O O . SER A 1 199 ? -63.970 14.414 92.875 1.00 40.06 199 SER A O 1
ATOM 1633 N N . PRO A 1 200 ? -64.323 14.339 90.649 1.00 51.41 200 PRO A N 1
ATOM 1634 C CA . PRO A 1 200 ? -65.520 14.674 89.853 1.00 51.41 200 PRO A CA 1
ATOM 1635 C C . PRO A 1 200 ? -65.430 14.568 88.298 1.00 51.41 200 PRO A C 1
ATOM 1637 O O . PRO A 1 200 ? -64.408 14.802 87.671 1.00 51.41 200 PRO A O 1
ATOM 1640 N N . THR A 1 201 ? -66.584 14.210 87.717 1.00 39.62 201 THR A N 1
ATOM 1641 C CA . THR A 1 201 ? -67.303 14.757 86.535 1.00 39.62 201 THR A CA 1
ATOM 1642 C C . THR A 1 201 ? -66.639 15.106 85.183 1.00 39.62 201 THR A C 1
ATOM 1644 O O . THR A 1 201 ? -65.743 15.938 85.108 1.00 39.62 201 THR A O 1
ATOM 1647 N N . SER A 1 202 ? -67.362 14.658 84.135 1.00 41.19 202 SER A N 1
ATOM 1648 C CA . SER A 1 202 ? -67.596 15.261 82.796 1.00 41.19 202 SER A CA 1
ATOM 1649 C C . SER A 1 202 ? -66.598 14.903 81.685 1.00 41.19 202 SER A C 1
ATOM 1651 O O . SER A 1 202 ? -65.451 15.317 81.714 1.00 41.19 202 SER A O 1
ATOM 1653 N N . ALA A 1 203 ? -66.978 13.988 80.779 1.00 39.66 203 ALA A N 1
ATOM 1654 C CA . ALA A 1 203 ? -67.585 14.243 79.451 1.00 39.66 203 ALA A CA 1
ATOM 1655 C C . ALA A 1 203 ? -66.533 14.745 78.433 1.00 39.66 203 ALA A C 1
ATOM 1657 O O . ALA A 1 203 ? -65.839 15.713 78.689 1.00 39.66 203 ALA A O 1
ATOM 1658 N N . THR A 1 204 ? -66.339 14.168 77.245 1.00 38.62 204 THR A N 1
ATOM 1659 C CA . THR A 1 204 ? -67.332 13.699 76.266 1.00 38.62 204 THR A CA 1
ATOM 1660 C C . THR A 1 204 ? -66.595 12.849 75.206 1.00 38.62 204 THR A C 1
ATOM 1662 O O . THR A 1 204 ? -65.483 13.220 74.854 1.00 38.62 204 THR A O 1
ATOM 1665 N N . THR A 1 205 ? -67.226 11.751 74.743 1.00 37.69 205 THR A N 1
ATOM 1666 C CA . THR A 1 205 ? -67.263 11.154 73.367 1.00 37.69 205 THR A CA 1
ATOM 1667 C C . THR A 1 205 ? -65.995 11.172 72.487 1.00 37.69 205 THR A C 1
ATOM 1669 O O . THR A 1 205 ? -65.359 12.203 72.354 1.00 37.69 205 THR A O 1
ATOM 1672 N N . TYR A 1 206 ? -65.608 10.141 71.728 1.00 36.12 206 TYR A N 1
ATOM 1673 C CA . TYR A 1 206 ? -66.346 9.084 71.014 1.00 36.12 206 TYR A CA 1
ATOM 1674 C C . TYR A 1 206 ? -65.347 7.951 70.670 1.00 36.12 206 TYR A C 1
ATOM 1676 O O . TYR A 1 206 ? -64.251 8.201 70.184 1.00 36.12 206 TYR A O 1
ATOM 1684 N N . GLU A 1 207 ? -65.618 6.729 71.129 1.00 31.88 207 GLU A N 1
ATOM 1685 C CA . GLU A 1 207 ? -65.880 5.502 70.349 1.00 31.88 207 GLU A CA 1
ATOM 1686 C C . GLU A 1 207 ? -65.078 5.318 69.043 1.00 31.88 207 GLU A C 1
ATOM 1688 O O . GLU A 1 207 ? -65.171 6.123 68.126 1.00 31.88 207 GLU A O 1
ATOM 1693 N N . ARG A 1 208 ? -64.185 4.312 68.994 1.00 36.94 208 ARG A N 1
ATOM 1694 C CA . ARG A 1 208 ? -64.428 2.875 68.665 1.00 36.94 208 ARG A CA 1
ATOM 1695 C C . ARG A 1 208 ? -64.346 2.708 67.136 1.00 36.94 208 ARG A C 1
ATOM 1697 O O . ARG A 1 208 ? -65.016 3.422 66.415 1.00 36.94 208 ARG A O 1
ATOM 1704 N N . THR A 1 209 ? -63.488 1.870 66.562 1.00 34.22 209 THR A N 1
ATOM 1705 C CA . THR A 1 209 ? -63.490 0.391 66.584 1.00 34.22 209 THR A CA 1
ATOM 1706 C C . THR A 1 209 ? -62.140 -0.088 66.023 1.00 34.22 209 THR A C 1
ATOM 1708 O O . THR A 1 209 ? -61.747 0.335 64.945 1.00 34.22 209 THR A O 1
ATOM 1711 N N . ALA A 1 210 ? -61.310 -0.823 66.764 1.00 37.31 210 ALA A N 1
ATOM 1712 C CA . ALA A 1 210 ? -61.327 -2.287 66.862 1.00 37.31 210 ALA A CA 1
ATOM 1713 C C . ALA A 1 210 ? -61.440 -3.003 65.501 1.00 37.31 210 ALA A C 1
ATOM 1715 O O . ALA A 1 210 ? -62.518 -3.012 64.918 1.00 37.31 210 ALA A O 1
ATOM 1716 N N . ASN A 1 211 ? -60.398 -3.735 65.091 1.00 31.27 211 ASN A N 1
ATOM 1717 C CA . ASN A 1 211 ? -60.543 -5.188 65.117 1.00 31.27 211 ASN A CA 1
ATOM 1718 C C . ASN A 1 211 ? -59.207 -5.935 65.220 1.00 31.27 211 ASN A C 1
ATOM 1720 O O . ASN A 1 211 ? -58.197 -5.556 64.638 1.00 31.27 211 ASN A O 1
ATOM 1724 N N . SER A 1 212 ? -59.280 -6.999 66.008 1.00 40.56 212 SER A N 1
ATOM 1725 C CA . SER A 1 212 ? -58.253 -7.975 66.350 1.00 40.56 212 SER A CA 1
ATOM 1726 C C . SER A 1 212 ? -57.909 -8.887 65.170 1.00 40.56 212 SER A C 1
ATOM 1728 O O . SER A 1 212 ? -58.790 -9.199 64.370 1.00 40.56 212 SER A O 1
ATOM 1730 N N . ASN A 1 213 ? -56.684 -9.421 65.138 1.00 32.06 213 ASN A N 1
ATOM 1731 C CA . ASN A 1 213 ? -56.537 -10.867 64.987 1.00 32.06 213 ASN A CA 1
ATOM 1732 C C . ASN A 1 213 ? -55.193 -11.390 65.517 1.00 32.06 213 ASN A C 1
ATOM 1734 O O . ASN A 1 213 ? -54.120 -10.895 65.182 1.00 32.06 213 ASN A O 1
ATOM 1738 N N . HIS A 1 214 ? -55.314 -12.425 66.349 1.00 37.81 214 HIS A N 1
ATOM 1739 C CA . HIS A 1 214 ? -54.290 -13.367 66.802 1.00 37.81 214 HIS A CA 1
ATOM 1740 C C . HIS A 1 214 ? -53.448 -13.882 65.615 1.00 37.81 214 HIS A C 1
ATOM 1742 O O . HIS A 1 214 ? -53.972 -14.065 64.525 1.00 37.81 214 HIS A O 1
ATOM 1748 N N . GLY A 1 215 ? -52.136 -14.083 65.711 1.00 32.66 215 GLY A N 1
ATOM 1749 C CA . GLY A 1 215 ? -51.428 -14.907 66.686 1.00 32.66 215 GLY A CA 1
ATOM 1750 C C . GLY A 1 215 ? -50.962 -16.186 65.981 1.00 32.66 215 GLY A C 1
ATOM 1751 O O . GLY A 1 215 ? -51.786 -17.021 65.625 1.00 32.66 215 GLY A O 1
ATOM 1752 N N . SER A 1 216 ? -49.655 -16.347 65.766 1.00 32.91 216 SER A N 1
ATOM 1753 C CA . SER A 1 216 ? -49.020 -17.634 65.446 1.00 32.91 216 SER A CA 1
ATOM 1754 C C . SER A 1 216 ? -47.533 -17.577 65.804 1.00 32.91 216 SER A C 1
ATOM 1756 O O . SER A 1 216 ? -46.807 -16.680 65.392 1.00 32.91 216 SER A O 1
ATOM 1758 N N . SER A 1 217 ? -47.122 -18.519 66.647 1.00 39.22 217 SER A N 1
ATOM 1759 C CA . SER A 1 217 ? -45.779 -18.703 67.208 1.00 39.22 217 SER A CA 1
ATOM 1760 C C . SER A 1 217 ? -44.956 -19.656 66.333 1.00 39.22 217 SER A C 1
ATOM 1762 O O . SER A 1 217 ? -45.542 -20.589 65.784 1.00 39.22 217 SER A O 1
ATOM 1764 N N . PRO A 1 218 ? -43.615 -19.551 66.304 1.00 37.53 218 PRO A N 1
ATOM 1765 C CA . PRO A 1 218 ? -42.763 -20.690 66.000 1.00 37.53 218 PRO A CA 1
ATOM 1766 C C . PRO A 1 218 ? -42.048 -21.180 67.266 1.00 37.53 218 PRO A C 1
ATOM 1768 O O . PRO A 1 218 ? -41.307 -20.455 67.929 1.00 37.53 218 PRO A O 1
ATOM 1771 N N . ARG A 1 219 ? -42.281 -22.455 67.589 1.00 38.09 219 ARG A N 1
ATOM 1772 C CA . ARG A 1 219 ? -41.472 -23.267 68.502 1.00 38.09 219 ARG A CA 1
ATOM 1773 C C . ARG A 1 219 ? -40.415 -24.039 67.704 1.00 38.09 219 ARG A C 1
ATOM 1775 O O . ARG A 1 219 ? -40.702 -24.479 66.597 1.00 38.09 219 ARG A O 1
ATOM 1782 N N . ASN A 1 220 ? -39.309 -24.331 68.394 1.00 32.31 220 ASN A N 1
ATOM 1783 C CA . ASN A 1 220 ? -38.285 -25.361 68.147 1.00 32.31 220 ASN A CA 1
ATOM 1784 C C . ASN A 1 220 ? -37.005 -24.918 67.420 1.00 32.31 220 ASN A C 1
ATOM 1786 O O . ASN A 1 220 ? -36.879 -25.023 66.207 1.00 32.31 220 ASN A O 1
ATOM 1790 N N . LEU A 1 221 ? -36.010 -24.550 68.232 1.00 31.91 221 LEU A N 1
ATOM 1791 C CA . LEU A 1 221 ? -34.584 -24.648 67.923 1.00 31.91 221 LEU A CA 1
ATOM 1792 C C . LEU A 1 221 ? -34.024 -25.900 68.615 1.00 31.91 221 LEU A C 1
ATOM 1794 O O . LEU A 1 221 ? -34.233 -26.080 69.815 1.00 31.91 221 LEU A O 1
ATOM 1798 N N . LEU A 1 222 ? -33.291 -26.731 67.873 1.00 33.66 222 LEU A N 1
ATOM 1799 C CA . LEU A 1 222 ? -32.339 -27.717 68.398 1.00 33.66 222 LEU A CA 1
ATOM 1800 C C . LEU A 1 222 ? -31.056 -27.712 67.534 1.00 33.66 222 LEU A C 1
ATOM 1802 O O . LEU A 1 222 ? -31.112 -27.267 66.389 1.00 33.66 222 LEU A O 1
ATOM 1806 N N . PRO A 1 223 ? -29.899 -28.126 68.094 1.00 38.06 223 PRO A N 1
ATOM 1807 C CA . PRO A 1 223 ? -28.619 -27.450 67.872 1.00 38.06 223 PRO A CA 1
ATOM 1808 C C . PRO A 1 223 ? -27.645 -28.133 66.899 1.00 38.06 223 PRO A C 1
ATOM 1810 O O . PRO A 1 223 ? -27.732 -29.325 66.612 1.00 38.06 223 PRO A O 1
ATOM 1813 N N . LEU A 1 224 ? -26.664 -27.313 66.506 1.00 36.00 224 LEU A N 1
ATOM 1814 C CA . LEU A 1 224 ? -25.408 -27.567 65.793 1.00 36.00 224 LEU A CA 1
ATOM 1815 C C . LEU A 1 224 ? -24.717 -28.909 66.092 1.00 36.00 224 LEU A C 1
ATOM 1817 O O . LEU A 1 224 ? -24.587 -29.320 67.247 1.00 36.00 224 LEU A O 1
ATOM 1821 N N . ARG A 1 225 ? -24.123 -29.494 65.044 1.00 28.42 225 ARG A N 1
ATOM 1822 C CA . ARG A 1 225 ? -23.041 -30.478 65.156 1.00 28.42 225 ARG A CA 1
ATOM 1823 C C . ARG A 1 225 ? -22.011 -30.244 64.043 1.00 28.42 225 ARG A C 1
ATOM 1825 O O . ARG A 1 225 ? -22.348 -30.365 62.871 1.00 28.42 225 ARG A O 1
ATOM 1832 N N . LEU A 1 226 ? -20.787 -29.878 64.434 1.00 34.06 226 LEU A N 1
ATOM 1833 C CA . LEU A 1 226 ? -19.592 -29.987 63.594 1.00 34.06 226 LEU A CA 1
ATOM 1834 C C . LEU A 1 226 ? -19.261 -31.470 63.405 1.00 34.06 226 LEU A C 1
ATOM 1836 O O . LEU A 1 226 ? -19.280 -32.216 64.385 1.00 34.06 226 LEU A O 1
ATOM 1840 N N . ASP A 1 227 ? -18.864 -31.850 62.195 1.00 30.08 227 ASP A N 1
ATOM 1841 C CA . ASP A 1 227 ? -17.980 -32.994 61.986 1.00 30.08 227 ASP A CA 1
ATOM 1842 C C . ASP A 1 227 ? -16.907 -32.613 60.957 1.00 30.08 227 ASP A C 1
ATOM 1844 O O . ASP A 1 227 ? -17.179 -32.392 59.778 1.00 30.08 227 ASP A O 1
ATOM 1848 N N . GLU A 1 228 ? -15.672 -32.516 61.447 1.00 35.34 228 GLU A N 1
ATOM 1849 C CA . GLU A 1 228 ? -14.452 -32.609 60.654 1.00 35.34 228 GLU A CA 1
ATOM 1850 C C . GLU A 1 228 ? -14.314 -34.038 60.114 1.00 35.34 228 GLU A C 1
ATOM 1852 O O . GLU A 1 228 ? -14.514 -34.988 60.877 1.00 35.34 228 GLU A O 1
ATOM 1857 N N . ARG A 1 229 ? -13.871 -34.203 58.856 1.00 33.31 229 ARG A N 1
ATOM 1858 C CA . ARG A 1 229 ? -12.969 -35.298 58.436 1.00 33.31 229 ARG A CA 1
ATOM 1859 C C . ARG A 1 229 ? -12.502 -35.184 56.974 1.00 33.31 229 ARG A C 1
ATOM 1861 O O . ARG A 1 229 ? -13.283 -35.380 56.055 1.00 33.31 229 ARG A O 1
ATOM 1868 N N . LYS A 1 230 ? -11.184 -34.980 56.856 1.00 30.02 230 LYS A N 1
ATOM 1869 C CA . LYS A 1 230 ? -10.167 -35.774 56.131 1.00 30.02 230 LYS A CA 1
ATOM 1870 C C . LYS A 1 230 ? -10.305 -36.009 54.621 1.00 30.02 230 LYS A C 1
ATOM 1872 O O . LYS A 1 230 ? -11.106 -36.822 54.176 1.00 30.02 230 LYS A O 1
ATOM 1877 N N . ASP A 1 231 ? -9.365 -35.381 53.914 1.00 34.09 231 ASP A N 1
ATOM 1878 C CA . ASP A 1 231 ? -8.408 -35.959 52.960 1.00 34.09 231 ASP A CA 1
ATOM 1879 C C . ASP A 1 231 ? -8.921 -37.069 52.037 1.00 34.09 231 ASP A C 1
ATOM 1881 O O . ASP A 1 231 ? -9.031 -38.229 52.434 1.00 34.09 231 ASP A O 1
ATOM 1885 N N . CYS A 1 232 ? -9.106 -36.730 50.760 1.00 30.33 232 CYS A N 1
ATOM 1886 C CA . CYS A 1 232 ? -9.032 -37.679 49.651 1.00 30.33 232 CYS A CA 1
ATOM 1887 C C . CYS A 1 232 ? -8.323 -37.009 48.470 1.00 30.33 232 CYS A C 1
ATOM 1889 O O . CYS A 1 232 ? -8.923 -36.340 47.633 1.00 30.33 232 CYS A O 1
ATOM 1891 N N . GLU A 1 233 ? -7.011 -37.203 48.457 1.00 36.75 233 GLU A N 1
ATOM 1892 C CA . GLU A 1 233 ? -6.109 -37.021 47.330 1.00 36.75 233 GLU A CA 1
ATOM 1893 C C . GLU A 1 233 ? -6.482 -38.026 46.226 1.00 36.75 233 GLU A C 1
ATOM 1895 O O . GLU A 1 233 ? -6.434 -39.240 46.437 1.00 36.75 233 GLU A O 1
ATOM 1900 N N . PHE A 1 234 ? -6.875 -37.545 45.045 1.00 30.83 234 PHE A N 1
ATOM 1901 C CA . PHE A 1 234 ? -6.900 -38.376 43.843 1.00 30.83 234 PHE A CA 1
ATOM 1902 C C . PHE A 1 234 ? -6.546 -37.546 42.610 1.00 30.83 234 PHE A C 1
ATOM 1904 O O . PHE A 1 234 ? -7.209 -36.568 42.267 1.00 30.83 234 PHE A O 1
ATOM 1911 N N . ALA A 1 235 ? -5.441 -37.953 41.993 1.00 33.94 235 ALA A N 1
ATOM 1912 C CA . ALA A 1 235 ? -4.770 -37.307 40.884 1.00 33.94 235 ALA A CA 1
ATOM 1913 C C . ALA A 1 235 ? -5.583 -37.347 39.579 1.00 33.94 235 ALA A C 1
ATOM 1915 O O . ALA A 1 235 ? -6.268 -38.321 39.264 1.00 33.94 235 ALA A O 1
ATOM 1916 N N . LEU A 1 236 ? -5.439 -36.274 38.801 1.00 33.66 236 LEU A N 1
ATOM 1917 C CA . LEU A 1 236 ? -5.946 -36.130 37.438 1.00 33.66 236 LEU A CA 1
ATOM 1918 C C . LEU A 1 236 ? -5.188 -37.038 36.455 1.00 33.66 236 LEU A C 1
ATOM 1920 O O . LEU A 1 236 ? -4.045 -37.427 36.706 1.00 33.66 236 LEU A O 1
ATOM 1924 N N . PRO A 1 237 ? -5.761 -37.241 35.259 1.00 34.09 237 PRO A N 1
ATOM 1925 C CA . PRO A 1 237 ? -4.987 -36.825 34.097 1.00 34.09 237 PRO A CA 1
ATOM 1926 C C . PRO A 1 237 ? -5.866 -36.142 33.044 1.00 34.09 237 PRO A C 1
ATOM 1928 O O . PRO A 1 237 ? -6.658 -36.786 32.359 1.00 34.09 237 PRO A O 1
ATOM 1931 N N . PHE A 1 238 ? -5.657 -34.842 32.846 1.00 32.31 238 PHE A N 1
ATOM 1932 C CA . PHE A 1 238 ? -5.840 -34.242 31.529 1.00 32.31 238 PHE A CA 1
ATOM 1933 C C . PHE A 1 238 ? -4.754 -33.187 31.323 1.00 32.31 238 PHE A C 1
ATOM 1935 O O . PHE A 1 238 ? -4.685 -32.204 32.056 1.00 32.31 238 PHE A O 1
ATOM 1942 N N . ASN A 1 239 ? -3.869 -33.444 30.360 1.00 38.75 239 ASN A N 1
ATOM 1943 C CA . ASN A 1 239 ? -2.862 -32.491 29.918 1.00 38.75 239 ASN A CA 1
ATOM 1944 C C . ASN A 1 239 ? -3.562 -31.286 29.286 1.00 38.75 239 ASN A C 1
ATOM 1946 O O . ASN A 1 239 ? -4.235 -31.435 28.268 1.00 38.75 239 ASN A O 1
ATOM 1950 N N . TYR A 1 240 ? -3.330 -30.105 29.848 1.00 36.88 240 TYR A N 1
ATOM 1951 C CA . TYR A 1 240 ? -3.303 -28.863 29.089 1.00 36.88 240 TYR A CA 1
ATOM 1952 C C . TYR A 1 240 ? -1.925 -28.239 29.299 1.00 36.88 240 TYR A C 1
ATOM 1954 O O . TYR A 1 240 ? -1.565 -27.832 30.401 1.00 36.88 240 TYR A O 1
ATOM 1962 N N . GLU A 1 241 ? -1.131 -28.258 28.232 1.00 34.38 241 GLU A N 1
ATOM 1963 C CA . GLU A 1 241 ? 0.093 -27.474 28.094 1.00 34.38 241 GLU A CA 1
ATOM 1964 C C . GLU A 1 241 ? -0.273 -25.989 28.203 1.00 34.38 241 GLU A C 1
ATOM 1966 O O . GLU A 1 241 ? -1.131 -25.503 27.465 1.00 34.38 241 GLU A O 1
ATOM 1971 N N . CYS A 1 242 ? 0.348 -25.293 29.155 1.00 33.53 242 CYS A N 1
ATOM 1972 C CA . CYS A 1 242 ? 0.171 -23.862 29.370 1.00 33.53 242 CYS A CA 1
ATOM 1973 C C . CYS A 1 242 ? 1.334 -23.116 28.699 1.00 33.53 242 CYS A C 1
ATOM 1975 O O . CYS A 1 242 ? 2.501 -23.390 28.985 1.00 33.53 242 CYS A O 1
ATOM 1977 N N . ASP A 1 243 ? 0.992 -22.209 27.789 1.00 33.12 243 ASP A N 1
ATOM 1978 C CA . ASP A 1 243 ? 1.896 -21.318 27.059 1.00 33.12 243 ASP A CA 1
ATOM 1979 C C . ASP A 1 243 ? 2.474 -20.250 28.018 1.00 33.12 243 ASP A C 1
ATOM 1981 O O . ASP A 1 243 ? 1.702 -19.549 28.681 1.00 33.12 243 ASP A O 1
ATOM 1985 N N . PRO A 1 244 ? 3.807 -20.115 28.171 1.00 41.38 244 PRO A N 1
ATOM 1986 C CA . PRO A 1 244 ? 4.403 -19.280 29.203 1.00 41.38 244 PRO A CA 1
ATOM 1987 C C . PRO A 1 244 ? 4.629 -17.860 28.682 1.00 41.38 244 PRO A C 1
ATOM 1989 O O . PRO A 1 244 ? 5.762 -17.436 28.462 1.00 41.38 244 PRO A O 1
ATOM 1992 N N . SER A 1 245 ? 3.561 -17.090 28.500 1.00 43.12 245 SER A N 1
ATOM 1993 C CA . SER A 1 245 ? 3.691 -15.632 28.473 1.00 43.12 245 SER A CA 1
ATOM 1994 C C . SER A 1 245 ? 2.362 -14.952 28.776 1.00 43.12 245 SER A C 1
ATOM 1996 O O . SER A 1 245 ? 1.504 -14.861 27.907 1.00 43.12 245 SER A O 1
ATOM 1998 N N . SER A 1 246 ? 2.194 -14.470 30.012 1.00 38.41 246 SER A N 1
ATOM 1999 C CA . SER A 1 246 ? 1.694 -13.119 30.336 1.00 38.41 246 SER A CA 1
ATOM 2000 C C . SER A 1 246 ? 1.314 -12.997 31.819 1.00 38.41 246 SER A C 1
ATOM 2002 O O . SER A 1 246 ? 0.442 -13.708 32.299 1.00 38.41 246 SER A O 1
ATOM 2004 N N . ASN A 1 247 ? 1.930 -11.997 32.456 1.00 42.19 247 ASN A N 1
ATOM 2005 C CA . ASN A 1 247 ? 1.569 -11.293 33.695 1.00 42.19 247 ASN A CA 1
ATOM 2006 C C . ASN A 1 247 ? 1.925 -11.919 35.064 1.00 42.19 247 ASN A C 1
ATOM 2008 O O . ASN A 1 247 ? 1.353 -12.935 35.450 1.00 42.19 247 ASN A O 1
ATOM 2012 N N . PRO A 1 248 ? 2.835 -11.268 35.823 1.00 50.31 248 PRO A N 1
ATOM 2013 C CA . PRO A 1 248 ? 3.016 -11.482 37.252 1.00 50.31 248 PRO A CA 1
ATOM 2014 C C . PRO A 1 248 ? 2.049 -10.595 38.064 1.00 50.31 248 PRO A C 1
ATOM 2016 O O . PRO A 1 248 ? 1.624 -9.544 37.587 1.00 50.31 248 PRO A O 1
ATOM 2019 N N . ASP A 1 249 ? 1.782 -11.017 39.299 1.00 46.12 249 ASP A N 1
ATOM 2020 C CA . ASP A 1 249 ? 1.147 -10.260 40.392 1.00 46.12 249 ASP A CA 1
ATOM 2021 C C . ASP A 1 249 ? -0.393 -10.206 40.413 1.00 46.12 249 ASP A C 1
ATOM 2023 O O . ASP A 1 249 ? -1.004 -9.138 40.410 1.00 46.12 249 ASP A O 1
ATOM 2027 N N . LEU A 1 250 ? -1.024 -11.379 40.525 1.00 45.25 250 LEU A N 1
ATOM 2028 C CA . LEU A 1 250 ? -2.305 -11.519 41.225 1.00 45.25 250 LEU A CA 1
ATOM 2029 C C . LEU A 1 250 ? -2.054 -12.394 42.455 1.00 45.25 250 LEU A C 1
ATOM 2031 O O . LEU A 1 250 ? -1.510 -13.490 42.323 1.00 45.25 250 LEU A O 1
ATOM 2035 N N . ASP A 1 251 ? -2.371 -11.866 43.635 1.00 49.56 251 ASP A N 1
ATOM 2036 C CA . ASP A 1 251 ? -2.126 -12.511 44.921 1.00 49.56 251 ASP A CA 1
ATOM 2037 C C . ASP A 1 251 ? -2.812 -13.892 44.973 1.00 49.56 251 ASP A C 1
ATOM 2039 O O . ASP A 1 251 ? -3.986 -14.033 44.624 1.00 49.56 251 ASP A O 1
ATOM 2043 N N . ASP A 1 252 ? -2.079 -14.922 45.418 1.00 57.44 252 ASP A N 1
ATOM 2044 C CA . ASP A 1 252 ? -2.522 -16.332 45.462 1.00 57.44 252 ASP A CA 1
ATOM 2045 C C . ASP A 1 252 ? -3.869 -16.543 46.204 1.00 57.44 252 ASP A C 1
ATOM 2047 O O . ASP A 1 252 ? -4.555 -17.552 46.005 1.00 57.44 252 ASP A O 1
ATOM 2051 N N . ASP A 1 253 ? -4.269 -15.588 47.049 1.00 57.62 253 ASP A N 1
ATOM 2052 C CA . ASP A 1 253 ? -5.515 -15.611 47.818 1.00 57.62 253 ASP A CA 1
ATOM 2053 C C . ASP A 1 253 ? -6.767 -15.335 46.956 1.00 57.62 253 ASP A C 1
ATOM 2055 O O . ASP A 1 253 ? -7.811 -15.965 47.171 1.00 57.62 253 ASP A O 1
ATOM 2059 N N . ASP A 1 254 ? -6.673 -14.474 45.934 1.00 59.72 254 ASP A N 1
ATOM 2060 C CA . ASP A 1 254 ? -7.795 -14.161 45.032 1.00 59.72 254 ASP A CA 1
ATOM 2061 C C . ASP A 1 254 ? -8.096 -15.332 44.084 1.00 59.72 254 ASP A C 1
ATOM 2063 O O . ASP A 1 254 ? -9.254 -15.626 43.764 1.00 59.72 254 ASP A O 1
ATOM 2067 N N . ASP A 1 255 ? -7.055 -16.074 43.706 1.00 68.62 255 ASP A N 1
ATOM 2068 C CA . ASP A 1 255 ? -7.148 -17.273 42.875 1.00 68.62 255 ASP A CA 1
ATOM 2069 C C . ASP A 1 255 ? -7.851 -18.421 43.626 1.00 68.62 255 ASP A C 1
ATOM 2071 O O . ASP A 1 255 ? -8.618 -19.199 43.047 1.00 68.62 255 ASP A O 1
ATOM 2075 N N . SER A 1 256 ? -7.658 -18.497 44.948 1.00 77.19 256 SER A N 1
ATOM 2076 C CA . SER A 1 256 ? -8.340 -19.450 45.830 1.00 77.19 256 SER A CA 1
ATOM 2077 C C . SER A 1 256 ? -9.837 -19.147 45.950 1.00 77.19 256 SER A C 1
ATOM 2079 O O . SER A 1 256 ? -10.677 -20.044 45.796 1.00 77.19 256 SER A O 1
ATOM 2081 N N . LEU A 1 257 ? -10.189 -17.870 46.139 1.00 80.19 257 LEU A N 1
ATOM 2082 C CA . LEU A 1 257 ? -11.580 -17.432 46.252 1.00 80.19 257 LEU A CA 1
ATOM 2083 C C . LEU A 1 257 ? -12.341 -17.619 44.930 1.00 80.19 257 LEU A C 1
ATOM 2085 O O . LEU A 1 257 ? -13.448 -18.161 44.923 1.00 80.19 257 LEU A O 1
ATOM 2089 N N . MET A 1 258 ? -11.722 -17.257 43.803 1.00 78.88 258 MET A N 1
ATOM 2090 C CA . MET A 1 258 ? -12.269 -17.460 42.457 1.00 78.88 258 MET A CA 1
ATOM 2091 C C . MET A 1 258 ? -12.562 -18.943 42.186 1.00 78.88 258 MET A C 1
ATOM 2093 O O . MET A 1 258 ? -13.643 -19.300 41.709 1.00 78.88 258 MET A O 1
ATOM 2097 N N . ARG A 1 259 ? -11.626 -19.835 42.545 1.00 78.38 259 ARG A N 1
ATOM 2098 C CA . ARG A 1 259 ? -11.793 -21.293 42.406 1.00 78.38 259 ARG A CA 1
ATOM 2099 C C . ARG A 1 259 ? -12.927 -21.822 43.275 1.00 78.38 259 ARG A C 1
ATOM 2101 O O . ARG A 1 259 ? -13.703 -22.658 42.810 1.00 78.38 259 ARG A O 1
ATOM 2108 N N . GLN A 1 260 ? -13.052 -21.329 44.505 1.00 82.75 260 GLN A N 1
ATOM 2109 C CA . GLN A 1 260 ? -14.129 -21.723 45.410 1.00 82.75 260 GLN A CA 1
ATOM 2110 C C . GLN A 1 260 ? -15.501 -21.299 44.872 1.00 82.75 260 GLN A C 1
ATOM 2112 O O . GLN A 1 260 ? -16.427 -22.111 44.851 1.00 82.75 260 GLN A O 1
ATOM 2117 N N . VAL A 1 261 ? -15.629 -20.064 44.382 1.00 89.62 261 VAL A N 1
ATOM 2118 C CA . VAL A 1 261 ? -16.880 -19.551 43.802 1.00 89.62 261 VAL A CA 1
ATOM 2119 C C . VAL A 1 261 ? -17.274 -20.339 42.549 1.00 89.62 261 VAL A C 1
ATOM 2121 O O . VAL A 1 261 ? -18.432 -20.742 42.412 1.00 89.62 261 VAL A O 1
ATOM 2124 N N . LEU A 1 262 ? -16.318 -20.636 41.663 1.00 86.38 262 LEU A N 1
ATOM 2125 C CA . LEU A 1 262 ? -16.562 -21.446 40.465 1.00 86.38 262 LEU A CA 1
ATOM 2126 C C . LEU A 1 262 ? -16.979 -22.883 40.808 1.00 86.38 262 LEU A C 1
ATOM 2128 O O . LEU A 1 262 ? -17.883 -23.426 40.170 1.00 86.38 262 LEU A O 1
ATOM 2132 N N . ALA A 1 263 ? -16.370 -23.485 41.832 1.00 84.06 263 ALA A N 1
ATOM 2133 C CA . ALA A 1 263 ? -16.731 -24.821 42.295 1.00 84.06 263 ALA A CA 1
ATOM 2134 C C . ALA A 1 263 ? -18.157 -24.863 42.869 1.00 84.06 263 ALA A C 1
ATOM 2136 O O . ALA A 1 263 ? -18.925 -25.765 42.535 1.00 84.06 263 ALA A O 1
ATOM 2137 N N . ILE A 1 264 ? -18.540 -23.868 43.679 1.00 84.50 264 ILE A N 1
ATOM 2138 C CA . ILE A 1 264 ? -19.894 -23.765 44.246 1.00 84.50 264 ILE A CA 1
ATOM 2139 C C . ILE A 1 264 ? -20.932 -23.589 43.129 1.00 84.50 264 ILE A C 1
ATOM 2141 O O . ILE A 1 264 ? -21.927 -24.312 43.098 1.00 84.50 264 ILE A O 1
ATOM 2145 N N . SER A 1 265 ? -20.660 -22.705 42.164 1.00 88.31 265 SER A N 1
ATOM 2146 C CA . SER A 1 265 ? -21.542 -22.470 41.013 1.00 88.31 265 SER A CA 1
ATOM 2147 C C . SER A 1 265 ? -21.742 -23.734 40.161 1.00 88.31 265 SER A C 1
ATOM 2149 O O . SER A 1 265 ? -22.866 -24.065 39.776 1.00 88.31 265 SER A O 1
ATOM 2151 N N . GLN A 1 266 ? -20.679 -24.514 39.925 1.00 79.50 266 GLN A N 1
ATOM 2152 C CA . GLN A 1 266 ? -20.788 -25.792 39.212 1.00 79.50 266 GLN A CA 1
ATOM 2153 C C . GLN A 1 266 ? -21.635 -26.822 39.966 1.00 79.50 266 GLN A C 1
ATOM 2155 O O . GLN A 1 266 ? -22.420 -27.540 39.342 1.00 79.50 266 GLN A O 1
ATOM 2160 N N . ILE A 1 267 ? -21.503 -26.898 41.293 1.00 84.94 267 ILE A N 1
ATOM 2161 C CA . ILE A 1 267 ? -22.306 -27.807 42.120 1.00 84.94 267 ILE A CA 1
ATOM 2162 C C . ILE A 1 267 ? -23.789 -27.439 42.008 1.00 84.94 267 ILE A C 1
ATOM 2164 O O . ILE A 1 267 ? -24.616 -28.303 41.713 1.00 84.94 267 ILE A O 1
ATOM 2168 N N . GLU A 1 268 ? -24.119 -26.158 42.155 1.00 83.88 268 GLU A N 1
ATOM 2169 C CA . GLU A 1 268 ? -25.497 -25.664 42.114 1.00 83.88 268 GLU A CA 1
ATOM 2170 C C . GLU A 1 268 ? -26.141 -25.839 40.722 1.00 83.88 268 GLU A C 1
ATOM 2172 O O . GLU A 1 268 ? -27.307 -26.236 40.590 1.00 83.88 268 GLU A O 1
ATOM 2177 N N . TYR A 1 269 ? -25.360 -25.661 39.653 1.00 84.75 269 TYR A N 1
ATOM 2178 C CA . TYR A 1 269 ? -25.784 -25.949 38.280 1.00 84.75 269 TYR A CA 1
ATOM 2179 C C . TYR A 1 269 ? -26.084 -27.443 38.052 1.00 84.75 269 TYR A C 1
ATOM 2181 O O . TYR A 1 269 ? -27.088 -27.820 37.442 1.00 84.75 269 TYR A O 1
ATOM 2189 N N . VAL A 1 270 ? -25.247 -28.337 38.582 1.00 86.44 270 VAL A N 1
ATOM 2190 C CA . VAL A 1 270 ? -25.477 -29.785 38.471 1.00 86.44 270 VAL A CA 1
ATOM 2191 C C . VAL A 1 270 ? -26.688 -30.220 39.302 1.00 86.44 270 VAL A C 1
ATOM 2193 O O . VAL A 1 270 ? -27.457 -31.088 38.876 1.00 86.44 270 VAL A O 1
ATOM 2196 N N . GLU A 1 271 ? -26.898 -29.624 40.474 1.00 84.31 271 GLU A N 1
ATOM 2197 C CA . GLU A 1 271 ? -28.071 -29.894 41.306 1.00 84.31 271 GLU A CA 1
ATOM 2198 C C . GLU A 1 271 ? -29.376 -29.428 40.656 1.00 84.31 271 GLU A C 1
ATOM 2200 O O . GLU A 1 271 ? -30.370 -30.162 40.678 1.00 84.31 271 GLU A O 1
ATOM 2205 N N . THR A 1 272 ? -29.381 -28.259 40.016 1.00 83.56 272 THR A N 1
ATOM 2206 C CA . THR A 1 272 ? -30.556 -27.755 39.288 1.00 83.56 272 THR A CA 1
ATOM 2207 C C . THR A 1 272 ? -30.919 -28.645 38.099 1.00 83.56 272 THR A C 1
ATOM 2209 O O . THR A 1 272 ? -32.096 -28.974 37.934 1.00 83.56 272 THR A O 1
ATOM 2212 N N . LEU A 1 273 ? -29.937 -29.148 37.344 1.00 81.06 273 LEU A N 1
ATOM 2213 C CA . LEU A 1 273 ? -30.173 -30.141 36.286 1.00 81.06 273 LEU A CA 1
ATOM 2214 C C . LEU A 1 273 ? -30.742 -31.462 36.831 1.00 81.06 273 LEU A C 1
ATOM 2216 O O . LEU A 1 273 ? -31.691 -32.013 36.268 1.00 81.06 273 LEU A O 1
ATOM 2220 N N . LYS A 1 274 ? -30.225 -31.957 37.963 1.00 78.38 274 LYS A N 1
ATOM 2221 C CA . LYS A 1 274 ? -30.752 -33.168 38.624 1.00 78.38 274 LYS A CA 1
ATOM 2222 C C . LYS A 1 274 ? -32.176 -32.972 39.147 1.00 78.38 274 LYS A C 1
ATOM 2224 O O . LYS A 1 274 ? -32.982 -33.900 39.099 1.00 78.38 274 LYS A O 1
ATOM 2229 N N . LYS A 1 275 ? -32.506 -31.769 39.624 1.00 76.81 275 LYS A N 1
ATOM 2230 C CA . LYS A 1 275 ? -33.851 -31.410 40.096 1.00 76.81 275 LYS A CA 1
ATOM 2231 C C . LYS A 1 275 ? -34.861 -31.351 38.947 1.00 76.81 275 LYS A C 1
ATOM 2233 O O . LYS A 1 275 ? -36.005 -31.748 39.144 1.00 76.81 275 LYS A O 1
ATOM 2238 N N . GLN A 1 276 ? -34.431 -30.934 37.755 1.00 72.00 276 GLN A N 1
ATOM 2239 C CA . GLN A 1 276 ? -35.261 -30.930 36.545 1.00 72.00 276 GLN A CA 1
ATOM 2240 C C . GLN A 1 276 ? -35.479 -32.332 35.945 1.00 72.00 276 GLN A C 1
ATOM 2242 O O . GLN A 1 276 ? -36.484 -32.554 35.278 1.00 72.00 276 GLN A O 1
ATOM 2247 N N . GLN A 1 277 ? -34.595 -33.300 36.214 1.00 68.50 277 GLN A N 1
ATOM 2248 C CA . GLN A 1 277 ? -34.716 -34.680 35.712 1.00 68.50 277 GLN A CA 1
ATOM 2249 C C . GLN A 1 277 ? -35.577 -35.619 36.579 1.00 68.50 277 GLN A C 1
ATOM 2251 O O . GLN A 1 277 ? -35.734 -36.790 36.232 1.00 68.50 277 GLN A O 1
ATOM 2256 N N . LYS A 1 278 ? -36.150 -35.160 37.701 1.00 55.50 278 LYS A N 1
ATOM 2257 C CA . LYS A 1 278 ? -36.980 -36.015 38.567 1.00 55.50 278 LYS A CA 1
ATOM 2258 C C . LYS A 1 278 ? -38.436 -36.054 38.057 1.00 55.50 278 LYS A C 1
ATOM 2260 O O . LYS A 1 278 ? -39.094 -35.016 38.098 1.00 55.50 278 LYS A O 1
ATOM 2265 N N . PRO A 1 279 ? -38.972 -37.208 37.604 1.00 54.38 279 PRO A N 1
ATOM 2266 C CA . PRO A 1 279 ? -40.351 -37.294 37.121 1.00 54.38 279 PRO A CA 1
ATOM 2267 C C . PRO A 1 279 ? -41.368 -37.148 38.272 1.00 54.38 279 PRO A C 1
ATOM 2269 O O . PRO A 1 279 ? -41.051 -37.498 39.417 1.00 54.38 279 PRO A O 1
ATOM 2272 N N . PRO A 1 280 ? -42.590 -36.645 38.000 1.00 46.50 280 PRO A N 1
ATOM 2273 C CA . PRO A 1 280 ? -43.636 -36.518 39.011 1.00 46.50 280 PRO A CA 1
ATOM 2274 C C . PRO A 1 280 ? -44.089 -37.904 39.496 1.00 46.50 280 PRO A C 1
ATOM 2276 O O . PRO A 1 280 ? -44.295 -38.815 38.696 1.00 46.50 280 PRO A O 1
ATOM 2279 N N . LYS A 1 281 ? -44.235 -38.069 40.819 1.00 44.81 281 LYS A N 1
ATOM 2280 C CA . LYS A 1 281 ? -44.843 -39.264 41.425 1.00 44.81 281 LYS A CA 1
ATOM 2281 C C . LYS A 1 281 ? -46.321 -39.321 41.026 1.00 44.81 281 LYS A C 1
ATOM 2283 O O . LYS A 1 281 ? -47.067 -38.408 41.363 1.00 44.81 281 LYS A O 1
ATOM 2288 N N . SER A 1 282 ? -46.713 -40.378 40.322 1.00 40.03 282 SER A N 1
ATOM 2289 C CA . SER A 1 282 ? -48.106 -40.743 40.065 1.00 40.03 282 SER A CA 1
ATOM 2290 C C . SER A 1 282 ? -48.679 -41.453 41.294 1.00 40.03 282 SER A C 1
ATOM 2292 O O . SER A 1 282 ? -48.301 -42.594 41.567 1.00 40.03 282 SER A O 1
ATOM 2294 N N . ASP A 1 283 ? -49.563 -40.781 42.023 1.00 49.34 283 ASP A N 1
ATOM 2295 C CA . ASP A 1 283 ? -50.550 -41.436 42.879 1.00 49.34 283 ASP A CA 1
ATOM 2296 C C . ASP A 1 283 ? -51.817 -41.601 42.028 1.00 49.34 283 ASP A C 1
ATOM 2298 O O . ASP A 1 283 ? -52.386 -40.593 41.619 1.00 49.34 283 ASP A O 1
ATOM 2302 N N . ASP A 1 284 ? -52.249 -42.833 41.747 1.00 45.88 284 ASP A N 1
ATOM 2303 C CA . ASP A 1 284 ? -53.601 -43.103 41.238 1.00 45.88 284 ASP A CA 1
ATOM 2304 C C . ASP A 1 284 ? -54.170 -44.402 41.848 1.00 45.88 284 ASP A C 1
ATOM 2306 O O . ASP A 1 284 ? -53.411 -45.353 42.068 1.00 45.88 284 ASP A O 1
ATOM 2310 N N . PRO A 1 285 ? -55.484 -44.442 42.153 1.00 51.81 285 PRO A N 1
ATOM 2311 C CA . PRO A 1 285 ? -56.154 -45.560 42.806 1.00 51.81 285 PRO A CA 1
ATOM 2312 C C . PRO A 1 285 ? -56.718 -46.590 41.812 1.00 51.81 285 PRO A C 1
ATOM 2314 O O . PRO A 1 285 ? -57.122 -46.267 40.696 1.00 51.81 285 PRO A O 1
ATOM 2317 N N . ASP A 1 286 ? -56.791 -47.836 42.277 1.00 41.25 286 ASP A N 1
ATOM 2318 C CA . ASP A 1 286 ? -57.450 -48.971 41.631 1.00 41.25 286 ASP A CA 1
ATOM 2319 C C . ASP A 1 286 ? -58.980 -48.793 41.528 1.00 41.25 286 ASP A C 1
ATOM 2321 O O . ASP A 1 286 ? -59.633 -48.522 42.534 1.00 41.25 286 ASP A O 1
ATOM 2325 N N . GLU A 1 287 ? -59.557 -49.044 40.344 1.00 39.06 287 GLU A N 1
ATOM 2326 C CA . GLU A 1 287 ? -60.772 -49.869 40.156 1.00 39.06 287 GLU A CA 1
ATOM 2327 C C . GLU A 1 287 ? -61.027 -50.169 38.654 1.00 39.06 287 GLU A C 1
ATOM 2329 O O . GLU A 1 287 ? -60.639 -49.372 37.793 1.00 39.06 287 GLU A O 1
ATOM 2334 N N . PRO A 1 288 ? -61.634 -51.324 38.296 1.00 51.53 288 PRO A N 1
ATOM 2335 C CA . PRO A 1 288 ? -61.421 -51.954 36.995 1.00 51.53 288 PRO A CA 1
ATOM 2336 C C . PRO A 1 288 ? -62.668 -52.105 36.095 1.00 51.53 288 PRO A C 1
ATOM 2338 O O . PRO A 1 288 ? -63.805 -52.205 36.539 1.00 51.53 288 PRO A O 1
ATOM 2341 N N . SER A 1 289 ? -62.382 -52.342 34.807 1.00 36.75 289 SER A N 1
ATOM 2342 C CA . SER A 1 289 ? -63.157 -53.140 33.830 1.00 36.75 289 SER A CA 1
ATOM 2343 C C . SER A 1 289 ? -64.495 -52.604 33.278 1.00 36.75 289 SER A C 1
ATOM 2345 O O . SER A 1 289 ? -65.496 -52.489 33.970 1.00 36.75 289 SER A O 1
ATOM 2347 N N . SER A 1 290 ? -64.598 -52.453 31.952 1.00 36.56 290 SER A N 1
ATOM 2348 C CA . SER A 1 290 ? -65.096 -53.514 31.048 1.00 36.56 290 SER A CA 1
ATOM 2349 C C . SER A 1 290 ? -65.451 -52.977 29.644 1.00 36.56 290 SER A C 1
ATOM 2351 O O . SER A 1 290 ? -65.943 -51.865 29.495 1.00 36.56 290 SER A O 1
ATOM 2353 N N . SER A 1 291 ? -65.128 -53.802 28.636 1.00 38.88 291 SER A N 1
ATOM 2354 C CA . SER A 1 291 ? -65.774 -53.998 27.316 1.00 38.88 291 SER A CA 1
ATOM 2355 C C . SER A 1 291 ? -66.482 -52.806 26.653 1.00 38.88 291 SER A C 1
ATOM 2357 O O . SER A 1 291 ? -67.542 -52.373 27.084 1.00 38.88 291 SER A O 1
ATOM 2359 N N . SER A 1 292 ? -65.906 -52.245 25.589 1.00 45.00 292 SER A N 1
ATOM 2360 C CA . SER A 1 292 ? -66.203 -52.605 24.187 1.00 45.00 292 SER A CA 1
ATOM 2361 C C . SER A 1 292 ? -67.663 -52.393 23.782 1.00 45.00 292 SER A C 1
ATOM 2363 O O . SER A 1 292 ? -68.500 -53.246 24.056 1.00 45.00 292 SER A O 1
ATOM 2365 N N . ASP A 1 293 ? -67.921 -51.340 23.005 1.00 40.28 293 ASP A N 1
ATOM 2366 C CA . ASP A 1 293 ? -68.926 -51.441 21.952 1.00 40.28 293 ASP A CA 1
ATOM 2367 C C . ASP A 1 293 ? -68.584 -50.557 20.748 1.00 40.28 293 ASP A C 1
ATOM 2369 O O . ASP A 1 293 ? -68.263 -49.373 20.843 1.00 40.28 293 ASP A O 1
ATOM 2373 N N . THR A 1 294 ? -68.601 -51.216 19.602 1.00 44.94 294 THR A N 1
ATOM 2374 C CA . THR A 1 294 ? -68.437 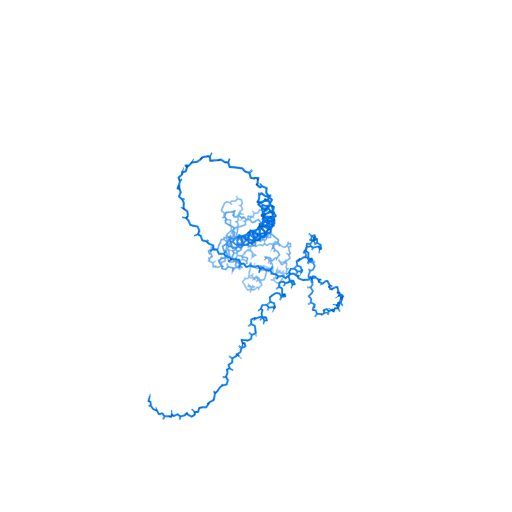-50.702 18.247 1.00 44.94 294 THR A CA 1
ATOM 2375 C C . THR A 1 294 ? -69.759 -50.147 17.724 1.00 44.94 294 THR A C 1
ATOM 2377 O O . THR A 1 294 ? -70.728 -50.897 17.732 1.00 44.94 294 THR A O 1
ATOM 2380 N N . HIS A 1 295 ? -69.788 -48.943 17.136 1.00 39.06 295 HIS A N 1
ATOM 2381 C CA . HIS A 1 295 ? -70.441 -48.703 15.833 1.00 39.06 295 HIS A CA 1
ATOM 2382 C C . HIS A 1 295 ? -70.233 -47.264 15.313 1.00 39.06 295 HIS A C 1
ATOM 2384 O O . HIS A 1 295 ? -70.554 -46.311 16.012 1.00 39.06 295 HIS A O 1
ATOM 2390 N N . LEU A 1 296 ? -69.724 -47.170 14.071 1.00 43.97 296 LEU A N 1
ATOM 2391 C CA . LEU A 1 296 ? -70.080 -46.240 12.971 1.00 43.97 296 LEU A CA 1
ATOM 2392 C C . LEU A 1 296 ? -70.690 -44.879 13.377 1.00 43.97 296 LEU A C 1
ATOM 2394 O O . LEU A 1 296 ? -71.800 -44.838 13.898 1.00 43.97 296 LEU A O 1
ATOM 2398 N N . LEU A 1 297 ? -70.056 -43.739 13.088 1.00 42.03 297 LEU A N 1
ATOM 2399 C CA . LEU A 1 297 ? -69.927 -43.088 11.772 1.00 42.03 297 LEU A CA 1
ATOM 2400 C C . LEU A 1 297 ? -68.993 -41.875 11.912 1.00 42.03 297 LEU A C 1
ATOM 2402 O O . LEU A 1 297 ? -69.065 -41.225 12.980 1.00 42.03 297 LEU A O 1
#

pLDDT: mean 72.93, std 22.89, range [28.42, 97.38]

Foldseek 3Di:
DDQCCLAAVDRVCLLVLQVLLLVLCVVVVVVCVVVDPDDSVVVSVQSNDPPDDDDPSSQLSSCVQLVAWEFEDEPDPHGPDIRHHPDDDPQYHFYWYDPPPGDIDGDADPVQRNYNRSPPDPPPDPCPVVVVVVVVVVVVVVVVVVVVVVVVVVVVVVVVVVVVVVVVVVVVVVVVVVVVVVVVVVVVVVVDDDDDDDDDDDDDDDDDDDDDDDDDDDDDDDDDDDDDDDDDDDDDDDDDDDDPDDDDDDDPVVVVVVVVVVVVVVVVVVVVVVVVPDDDDDDDDDDDDDDDDDDDD

Secondary structure (DSSP, 8-state):
---THHHHS-GGGHHHHHHHHHHHHHHTHHHHTTT--S-HHHHHHHHTSTTPPP-HHHHHHHHHHTT--EEEESSSSS-SEEE--SS---SPPEEEEEETTTEEEE---TTS--TTTTSS-TT--TTHHHHHHHHHHHHHHHHHHHHHHHHHHHHHHHHHHHHHHHHHHHHHHHHHHHHHHHHHHHHHHTT-------------------------------------------------PPP--S-----HHHHHHHHHHHHHHHHHHHHHHHHHT-PPP----------------

InterPro domains:
  IPR003323 OTU domain [PF02338] (9-104)
  IPR038765 Papain-like cysteine peptidase superfamily [SSF54001] (6-109)
  IPR050704 Peptidase C85-like [PTHR12419] (5-116)